Protein AF-A0A2V9RG74-F1 (afdb_monomer)

Radius of gyration: 24.37 Å; Cα contacts (8 Å, |Δi|>4): 278; chains: 1; bounding box: 56×42×70 Å

Foldseek 3Di:
DDFDPVPDDAAWDADPNDIQGGDGVVSVVVNVLCVLLDLVNLLVVLLQVCCQQFAVDGDPVLSVQLSVQCNVVVNPVVSSVVSNCPDVSNVDPCRVLRFFDQLVRLLVLLLVLLVKQAQDCVLVQVLNVQQVHHDVPDPDPPHDDRHCVSRDDPSNLVSQLVCLLCLLVVNRPRIGGDQDQFDPDLVRLLVVSCVSSVLPDDDPVLVVVLVVVLVVVVVPDPDDSSVNSSSSRSSVSSDSSVRTD

Solvent-accessible surface area (backbone atoms only — not comparable to full-atom values): 13828 Å² total; per-residue (Å²): 138,82,82,53,81,90,78,52,83,78,62,68,44,78,56,99,87,41,79,44,63,68,56,69,64,56,40,56,54,52,51,49,52,50,52,63,66,29,69,68,44,26,39,52,53,27,41,53,50,37,26,65,74,32,22,72,77,54,58,67,69,58,31,47,57,22,17,53,41,18,59,77,52,77,56,41,61,69,59,25,50,49,52,45,72,74,31,70,68,53,73,30,76,78,25,58,56,49,31,49,49,49,54,64,54,46,56,52,48,49,39,62,42,62,64,40,48,75,82,38,62,65,59,57,48,51,48,22,37,76,57,73,50,39,81,93,58,63,84,60,97,78,60,79,76,67,42,40,78,83,59,62,47,73,67,42,52,50,51,46,36,55,46,25,43,36,47,46,65,55,67,42,68,45,44,46,60,78,83,59,83,42,55,90,48,70,66,57,33,49,53,51,51,35,58,59,54,66,53,71,84,72,55,70,67,61,53,53,52,52,53,54,52,49,58,57,52,55,74,76,44,88,82,50,52,53,60,52,46,27,51,51,48,8,50,49,55,45,28,74,72,56,43,28,72

Sequence (245 aa):
FTFDARMHERGDKKVLGHRIKENGEKEGLEILHILARHPSTAKFISTKLAVRFVSDDPPAALVQRMSETFLKKNGDIREVLKTMLASPEFWSSESYRAKVKTPLEFVVSSVRGCGAEVTDAAPLARQLQNLGMPLYGMQPPTGYSSKADAWVNSAALLGRMNFALAFSAGKVKGIQIEAENGPADSQDALAMLQNKLSLGNISQQTHDTILTQLQNVNRQKASDNGHEAQVIEGLLLGSPEFQRR

Secondary structure (DSSP, 8-state):
----TTTPPPS-EEETTEEEPS-THHHHHHHHHHHHHSHHHHHHHHHHHHHHHT-SS--HHHHHHHHHHHHHTTT-HHHHHHHHHTSTTTTSTTTTT-SBPPHHHHHHHHHHHTT-EES--HHHHHHHHHTT--TT---STT-S--SGGGT-SHHHHHHHHHHHHHHHTT-STTEE-------SSHHHHHHHHHHHTT--SPPHHHHHHHHHHHHHHHTTS---HHHHHHHHHHHHHHSHHHHB-

Mean predicted aligned error: 5.78 Å

pLDDT: mean 91.22, std 8.84, range [47.44, 98.81]

Structure (mmCIF, N/CA/C/O backbone):
data_AF-A0A2V9RG74-F1
#
_entry.id   AF-A0A2V9RG74-F1
#
loop_
_atom_site.group_PDB
_atom_site.id
_atom_site.type_symbol
_atom_site.label_atom_id
_atom_site.label_alt_id
_atom_site.label_comp_id
_atom_site.label_asym_id
_atom_site.label_entity_id
_atom_site.label_seq_id
_atom_site.pdbx_PDB_ins_code
_atom_site.Cartn_x
_atom_site.Cartn_y
_atom_site.Cartn_z
_atom_site.occupancy
_atom_site.B_iso_or_equiv
_atom_site.auth_seq_id
_atom_site.auth_comp_id
_atom_site.auth_asym_id
_atom_site.auth_atom_id
_atom_site.pdbx_PDB_model_num
ATOM 1 N N . PHE A 1 1 ? -16.945 -13.732 16.227 1.00 86.44 1 PHE A N 1
ATOM 2 C CA . PHE A 1 1 ? -16.482 -14.395 17.463 1.00 86.44 1 PHE A CA 1
ATOM 3 C C . PHE A 1 1 ? -17.466 -15.511 17.775 1.00 86.44 1 PHE A C 1
ATOM 5 O O . PHE A 1 1 ? -18.549 -15.490 17.203 1.00 86.44 1 PHE A O 1
ATOM 12 N N . THR A 1 2 ? -17.099 -16.464 18.628 1.00 92.12 2 THR A N 1
ATOM 13 C CA . THR A 1 2 ? -18.003 -17.542 19.054 1.00 92.12 2 THR A CA 1
ATOM 14 C C . THR A 1 2 ? -18.243 -17.404 20.547 1.00 92.12 2 THR A C 1
ATOM 16 O O . THR A 1 2 ? -17.284 -17.257 21.304 1.00 92.12 2 THR A O 1
ATOM 19 N N . PHE A 1 3 ? -19.505 -17.412 20.964 1.00 94.75 3 PHE A N 1
ATOM 20 C CA . PHE A 1 3 ? -19.886 -17.368 22.371 1.00 94.75 3 PHE A CA 1
ATOM 21 C C . PHE A 1 3 ? -19.950 -18.788 22.955 1.00 94.75 3 PHE A C 1
ATOM 23 O O . PHE A 1 3 ? -20.626 -19.648 22.394 1.00 94.75 3 PHE A O 1
ATOM 30 N N . ASP A 1 4 ? -19.277 -19.031 24.085 1.00 95.25 4 ASP A N 1
ATOM 31 C CA . ASP A 1 4 ? -19.433 -20.258 24.882 1.00 95.25 4 ASP A CA 1
ATOM 32 C C . ASP A 1 4 ? -19.971 -19.893 26.270 1.00 95.25 4 ASP A C 1
ATOM 34 O O . ASP A 1 4 ? -19.276 -19.297 27.094 1.00 95.25 4 ASP A O 1
ATOM 38 N N . ALA A 1 5 ? -21.218 -20.285 26.537 1.00 94.38 5 ALA A N 1
ATOM 39 C CA . ALA A 1 5 ? -21.911 -19.990 27.787 1.00 94.38 5 ALA A CA 1
ATOM 40 C C . ALA A 1 5 ? -21.222 -20.575 29.034 1.00 94.38 5 ALA A C 1
ATOM 42 O O . ALA A 1 5 ? -21.443 -20.077 30.137 1.00 94.38 5 ALA A O 1
ATOM 43 N N . ARG A 1 6 ? -20.410 -21.630 28.883 1.00 95.56 6 ARG A N 1
ATOM 44 C CA . ARG A 1 6 ? -19.690 -22.279 29.994 1.00 95.56 6 ARG A CA 1
ATOM 45 C C . ARG A 1 6 ? -18.412 -21.537 30.369 1.00 95.56 6 ARG A C 1
ATOM 47 O O . ARG A 1 6 ? -17.935 -21.695 31.485 1.00 95.56 6 ARG A O 1
ATOM 54 N N . MET A 1 7 ? -17.866 -20.758 29.438 1.00 94.44 7 MET A N 1
ATOM 55 C CA . MET A 1 7 ? -16.685 -19.918 29.647 1.00 94.44 7 MET A CA 1
ATOM 56 C C . MET A 1 7 ? -17.042 -18.449 29.908 1.00 94.44 7 MET A C 1
ATOM 58 O O . MET A 1 7 ? -16.148 -17.638 30.142 1.00 94.44 7 MET A O 1
ATOM 62 N N . HIS A 1 8 ? -18.326 -18.088 29.827 1.00 93.44 8 HIS A N 1
ATOM 63 C CA . HIS A 1 8 ? -18.785 -16.717 30.020 1.00 93.44 8 HIS A CA 1
ATOM 64 C C . HIS A 1 8 ? -18.777 -16.330 31.496 1.00 93.44 8 HIS A C 1
ATOM 66 O O . HIS A 1 8 ? -19.420 -16.979 32.322 1.00 93.44 8 HIS A O 1
ATOM 72 N N . GLU A 1 9 ? -18.107 -15.224 31.805 1.00 91.56 9 GLU A N 1
ATOM 73 C CA . GLU A 1 9 ? -18.216 -14.579 33.110 1.00 91.56 9 GLU A CA 1
ATOM 74 C C . GLU A 1 9 ? -19.627 -13.997 33.258 1.00 91.56 9 GLU A C 1
ATOM 76 O O . GLU A 1 9 ? -20.061 -13.215 32.412 1.00 91.56 9 GLU A O 1
ATOM 81 N N . ARG A 1 10 ? -20.363 -14.362 34.309 1.00 92.00 10 ARG A N 1
ATOM 82 C CA . ARG A 1 10 ? -21.752 -13.908 34.522 1.00 92.00 10 ARG A CA 1
ATOM 83 C C . ARG A 1 10 ? -21.819 -12.561 35.245 1.00 92.00 10 ARG A C 1
ATOM 85 O O . ARG A 1 10 ? -20.804 -12.016 35.665 1.00 92.00 10 ARG A O 1
ATOM 92 N N . GLY A 1 11 ? -23.024 -12.013 35.370 1.00 94.12 11 GLY A N 1
ATOM 93 C CA . GLY A 1 11 ? -23.280 -10.749 36.049 1.00 94.12 11 GLY A CA 1
ATOM 94 C C . GLY A 1 11 ? -22.959 -9.503 35.225 1.00 94.12 11 GLY A C 1
ATOM 95 O O . GLY A 1 11 ? -22.338 -9.552 34.160 1.00 94.12 11 GLY A O 1
ATOM 96 N N . ASP A 1 12 ? -23.405 -8.360 35.742 1.00 95.44 12 ASP A N 1
ATOM 97 C CA . ASP A 1 12 ? -23.157 -7.048 35.148 1.00 95.44 12 ASP A CA 1
ATOM 98 C C . ASP A 1 12 ? -21.662 -6.699 35.154 1.00 95.44 12 ASP A C 1
ATOM 100 O O . ASP A 1 12 ? -20.953 -6.917 36.137 1.00 95.44 12 ASP A O 1
ATOM 104 N N . LYS A 1 13 ? -21.191 -6.072 34.075 1.00 94.12 13 LYS A N 1
ATOM 105 C CA . LYS A 1 13 ? -19.779 -5.712 33.881 1.00 94.12 13 LYS A CA 1
ATOM 106 C C . LYS A 1 13 ? -19.625 -4.214 33.684 1.00 94.12 13 LYS A C 1
ATOM 108 O O . LYS A 1 13 ? -20.531 -3.539 33.198 1.00 94.12 13 LYS A O 1
ATOM 113 N N . LYS A 1 14 ? -18.448 -3.683 34.021 1.00 95.38 14 LYS A N 1
ATOM 114 C CA . LYS A 1 14 ? -18.073 -2.301 33.703 1.00 95.38 14 LYS A CA 1
ATOM 115 C C . LYS A 1 14 ? -16.903 -2.296 32.725 1.00 95.38 14 LYS A C 1
ATOM 117 O O . LYS A 1 14 ? -15.806 -2.711 33.081 1.00 95.38 14 LYS A O 1
ATOM 122 N N . VAL A 1 15 ? -17.129 -1.808 31.509 1.00 93.25 15 VAL A N 1
ATOM 123 C CA . VAL A 1 15 ? -16.132 -1.784 30.428 1.00 93.25 15 VAL A CA 1
ATOM 124 C C . VAL A 1 15 ? -16.020 -0.363 29.895 1.00 93.25 15 VAL A C 1
ATOM 126 O O . VAL A 1 15 ? -17.013 0.215 29.469 1.00 93.25 15 VAL A O 1
ATOM 129 N N . LEU A 1 16 ? -14.817 0.222 29.947 1.00 93.06 16 LEU A N 1
ATOM 130 C CA . LEU A 1 16 ? -14.546 1.595 29.484 1.00 93.06 16 LEU A CA 1
ATOM 131 C C . LEU A 1 16 ? -15.543 2.643 30.026 1.00 93.06 16 LEU A C 1
ATOM 133 O O . LEU A 1 16 ? -15.935 3.570 29.330 1.00 93.06 16 LEU A O 1
ATOM 137 N N . GLY A 1 17 ? -15.988 2.479 31.276 1.00 93.69 17 GLY A N 1
ATOM 138 C CA . GLY A 1 17 ? -16.966 3.371 31.910 1.00 93.69 17 GLY A CA 1
ATOM 139 C C . GLY A 1 17 ? -18.438 3.032 31.638 1.00 93.69 17 GLY A C 1
ATOM 140 O O . GLY A 1 17 ? -19.294 3.518 32.374 1.00 93.69 17 GLY A O 1
ATOM 141 N N . HIS A 1 18 ? -18.740 2.152 30.682 1.00 95.06 18 HIS A N 1
ATOM 142 C CA . HIS A 1 18 ? -20.091 1.662 30.402 1.00 95.06 18 HIS A CA 1
ATOM 143 C C . HIS A 1 18 ? -20.456 0.492 31.317 1.00 95.06 18 HIS A C 1
ATOM 145 O O . HIS A 1 18 ? -19.628 -0.385 31.565 1.00 95.06 18 HIS A O 1
ATOM 151 N N . ARG A 1 19 ? -21.701 0.458 31.804 1.00 96.62 19 ARG A N 1
ATOM 152 C CA . ARG A 1 19 ? -22.265 -0.706 32.498 1.00 96.62 19 ARG A CA 1
ATOM 153 C C . ARG A 1 19 ? -22.962 -1.600 31.475 1.00 96.62 19 ARG A C 1
ATOM 155 O O . ARG A 1 19 ? -23.950 -1.176 30.889 1.00 96.62 19 ARG A O 1
ATOM 162 N N . ILE A 1 20 ? -22.464 -2.818 31.314 1.00 96.50 20 ILE A N 1
ATOM 163 C CA . ILE A 1 20 ? -23.009 -3.854 30.436 1.00 96.50 20 ILE A CA 1
ATOM 164 C C . ILE A 1 20 ? -23.828 -4.802 31.306 1.00 96.50 20 ILE A C 1
ATOM 166 O O . ILE A 1 20 ? -23.295 -5.368 32.263 1.00 96.50 20 ILE A O 1
ATOM 170 N N . LYS A 1 21 ? -25.124 -4.929 31.020 1.00 96.19 21 LYS A N 1
ATOM 171 C CA . LYS A 1 21 ? -26.002 -5.841 31.764 1.00 96.19 21 LYS A CA 1
ATOM 172 C C . LYS A 1 21 ? -25.803 -7.272 31.296 1.00 96.19 21 LYS A C 1
ATOM 174 O O . LYS A 1 21 ? -25.595 -7.483 30.104 1.00 96.19 21 LYS A O 1
ATOM 179 N N . GLU A 1 22 ? -25.937 -8.232 32.206 1.00 94.94 22 GLU A N 1
ATOM 180 C CA . GLU A 1 22 ? -25.882 -9.650 31.835 1.00 94.94 22 GLU A CA 1
ATOM 181 C C . GLU A 1 22 ? -26.907 -9.977 30.735 1.00 94.94 22 GLU A C 1
ATOM 183 O O . GLU A 1 22 ? -28.105 -9.710 30.865 1.00 94.94 22 GLU A O 1
ATOM 188 N N . ASN A 1 23 ? -26.413 -10.513 29.619 1.00 95.12 23 ASN A N 1
ATOM 189 C CA . ASN A 1 23 ? -27.200 -10.816 28.423 1.00 95.12 23 ASN A CA 1
ATOM 190 C C . ASN A 1 23 ? -26.503 -11.821 27.478 1.00 95.12 23 ASN A C 1
ATOM 192 O O . ASN A 1 23 ? -26.783 -11.857 26.274 1.00 95.12 23 ASN A O 1
ATOM 196 N N . GLY A 1 24 ? -25.554 -12.608 27.995 1.00 93.88 24 GLY A N 1
ATOM 197 C CA . GLY A 1 24 ? -24.824 -13.620 27.232 1.00 93.88 24 GLY A CA 1
ATOM 198 C C . GLY A 1 24 ? -24.071 -13.020 26.043 1.00 93.88 24 GLY A C 1
ATOM 199 O O . GLY A 1 24 ? -23.348 -12.037 26.180 1.00 93.88 24 GLY A O 1
ATOM 200 N N . GLU A 1 25 ? -24.262 -13.582 24.847 1.00 95.38 25 GLU A N 1
ATOM 201 C CA . GLU A 1 25 ? -23.577 -13.144 23.619 1.00 95.38 25 GLU A CA 1
ATOM 202 C C . GLU A 1 25 ? -23.769 -11.651 23.301 1.00 95.38 25 GLU A C 1
ATOM 204 O O . GLU A 1 25 ? -22.855 -10.995 22.787 1.00 95.38 25 GLU A O 1
ATOM 209 N N . LYS A 1 26 ? -24.936 -11.086 23.638 1.00 95.81 26 LYS A N 1
ATOM 210 C CA . LYS A 1 26 ? -25.247 -9.675 23.365 1.00 95.81 26 LYS A CA 1
ATOM 211 C C . LYS A 1 26 ? -24.321 -8.719 24.114 1.00 95.81 26 LYS A C 1
ATOM 213 O O . LYS A 1 26 ? -24.065 -7.632 23.605 1.00 95.81 26 LYS A O 1
ATOM 218 N N . GLU A 1 27 ? -23.770 -9.137 25.254 1.00 94.94 27 GLU A N 1
ATOM 219 C CA . GLU A 1 27 ? -22.756 -8.368 25.983 1.00 94.94 27 GLU A CA 1
ATOM 220 C C . GLU A 1 27 ? -21.508 -8.153 25.120 1.00 94.94 27 GLU A C 1
ATOM 222 O O . GLU A 1 27 ? -20.992 -7.040 25.021 1.00 94.94 27 GLU A O 1
ATOM 227 N N . GLY A 1 28 ? -21.052 -9.210 24.439 1.00 93.88 28 GLY A N 1
ATOM 228 C CA . GLY A 1 28 ? -19.909 -9.152 23.532 1.00 93.88 28 GLY A CA 1
ATOM 229 C C . GLY A 1 28 ? -20.167 -8.227 22.345 1.00 93.88 28 GLY A C 1
ATOM 230 O O . GLY A 1 28 ? -19.313 -7.408 22.006 1.00 93.88 28 GLY A O 1
ATOM 231 N N . LEU A 1 29 ? -21.361 -8.296 21.748 1.00 95.75 29 LEU A N 1
ATOM 232 C CA . LEU A 1 29 ? -21.757 -7.392 20.661 1.00 95.75 29 LEU A CA 1
ATOM 233 C C . LEU A 1 29 ? -21.806 -5.928 21.115 1.00 95.75 29 LEU A C 1
ATOM 235 O O . LEU A 1 29 ? -21.322 -5.053 20.396 1.00 95.75 29 LEU A O 1
ATOM 239 N N . GLU A 1 30 ? -22.343 -5.651 22.305 1.00 96.00 30 GLU A N 1
ATOM 240 C CA . GLU A 1 30 ? -22.388 -4.299 22.870 1.00 96.00 30 GLU A CA 1
ATOM 241 C C . GLU A 1 30 ? -20.975 -3.739 23.088 1.00 96.00 30 GLU A C 1
ATOM 243 O O . GLU A 1 30 ? -20.670 -2.629 22.643 1.00 96.00 30 GLU A O 1
ATOM 248 N N . ILE A 1 31 ? -20.076 -4.537 23.671 1.00 95.25 31 ILE A N 1
ATOM 249 C CA . ILE A 1 31 ? -18.671 -4.158 23.867 1.00 95.25 31 ILE A CA 1
ATOM 250 C C . ILE A 1 31 ? -17.981 -3.902 22.522 1.00 95.25 31 ILE A C 1
ATOM 252 O O . ILE A 1 31 ? -17.307 -2.883 22.364 1.00 95.25 31 ILE A O 1
ATOM 256 N N . LEU A 1 32 ? -18.169 -4.774 21.527 1.00 95.38 32 LEU A N 1
ATOM 257 C CA . LEU A 1 32 ? -17.608 -4.578 20.187 1.00 95.38 32 LEU A CA 1
ATOM 258 C C . LEU A 1 32 ? -18.131 -3.293 19.534 1.00 95.38 32 LEU A C 1
ATOM 260 O O . LEU A 1 32 ? -17.363 -2.582 18.887 1.00 95.38 32 LEU A O 1
ATOM 264 N N . HIS A 1 33 ? -19.402 -2.946 19.740 1.00 95.00 33 HIS A N 1
ATOM 265 C CA . HIS A 1 33 ? -19.975 -1.692 19.255 1.00 95.00 33 HIS A CA 1
ATOM 266 C C . HIS A 1 33 ? -19.405 -0.454 19.954 1.00 95.00 33 HIS A C 1
ATOM 268 O O . HIS A 1 33 ? -19.185 0.560 19.284 1.00 95.00 33 HIS A O 1
ATOM 274 N N . ILE A 1 34 ? -19.153 -0.524 21.263 1.00 95.44 34 ILE A N 1
ATOM 275 C CA . ILE A 1 34 ? -18.473 0.537 22.019 1.00 95.44 34 ILE A CA 1
ATOM 276 C C . ILE A 1 34 ? -17.052 0.720 21.476 1.00 95.44 34 ILE A C 1
ATOM 278 O O . ILE A 1 34 ? -16.664 1.833 21.120 1.00 95.44 34 ILE A O 1
ATOM 282 N N . LEU A 1 35 ? -16.299 -0.374 21.331 1.00 96.00 35 LEU A N 1
ATOM 283 C CA . LEU A 1 35 ? -14.930 -0.351 20.814 1.00 96.00 35 LEU A CA 1
ATOM 284 C C . LEU A 1 35 ? -14.867 0.179 19.378 1.00 96.00 35 LEU A C 1
ATOM 286 O O . LEU A 1 35 ? -14.010 1.006 19.069 1.00 96.00 35 LEU A O 1
ATOM 290 N N . ALA A 1 36 ? -15.787 -0.238 18.508 1.00 96.12 36 ALA A N 1
ATOM 291 C CA . ALA A 1 36 ? -15.831 0.204 17.116 1.00 96.12 36 ALA A CA 1
ATOM 292 C C . ALA A 1 36 ? -16.078 1.716 16.978 1.00 96.12 36 ALA A C 1
ATOM 294 O O . ALA A 1 36 ? -15.562 2.334 16.050 1.00 96.12 36 ALA A O 1
ATOM 295 N N . ARG A 1 37 ? -16.833 2.319 17.906 1.00 94.94 37 ARG A N 1
ATOM 296 C CA . ARG A 1 37 ? -17.139 3.762 17.926 1.00 94.94 37 ARG A CA 1
ATOM 297 C C . ARG A 1 37 ? -16.187 4.582 18.798 1.00 94.94 37 ARG A C 1
ATOM 299 O O . ARG A 1 37 ? -16.334 5.798 18.882 1.00 94.94 37 ARG A O 1
ATOM 306 N N . HIS A 1 38 ? -15.221 3.943 19.451 1.00 97.50 38 HIS A N 1
ATOM 307 C CA . HIS A 1 38 ? -14.317 4.628 20.363 1.00 97.50 38 HIS A CA 1
ATOM 308 C C . HIS A 1 38 ? -13.392 5.606 19.605 1.00 97.50 38 HIS A C 1
ATOM 310 O O . HIS A 1 38 ? -12.863 5.244 18.547 1.00 97.50 38 HIS A O 1
ATOM 316 N N . PRO A 1 39 ? -13.100 6.809 20.143 1.00 97.75 39 PRO A N 1
ATOM 317 C CA . PRO A 1 39 ? -12.192 7.770 19.508 1.00 97.75 39 PRO A CA 1
ATOM 318 C C . PRO A 1 39 ? -10.808 7.197 19.174 1.00 97.75 39 PRO A C 1
ATOM 320 O O . PRO A 1 39 ? -10.246 7.503 18.124 1.00 97.75 39 PRO A O 1
ATOM 323 N N . SER A 1 40 ? -10.272 6.308 20.018 1.00 97.94 40 SER A N 1
ATOM 324 C CA . SER A 1 40 ? -9.006 5.613 19.729 1.00 97.94 40 SER A CA 1
ATOM 325 C C . SER A 1 40 ? -9.084 4.725 18.486 1.00 97.94 40 SER A C 1
ATOM 327 O O . SER A 1 40 ? -8.112 4.661 17.741 1.00 97.94 40 SER A O 1
ATOM 329 N N . THR A 1 41 ? -10.225 4.080 18.230 1.00 98.19 41 THR A N 1
ATOM 330 C CA . THR A 1 41 ? -10.441 3.265 17.024 1.00 98.19 41 THR A CA 1
ATOM 331 C C . THR A 1 41 ? -10.538 4.154 15.792 1.00 98.19 41 THR A C 1
ATOM 333 O O . THR A 1 41 ? -9.870 3.884 14.795 1.00 98.19 41 THR A O 1
ATOM 336 N N . ALA A 1 42 ? -11.280 5.263 15.883 1.00 98.56 42 ALA A N 1
ATOM 337 C CA . ALA A 1 42 ? -11.360 6.259 14.816 1.00 98.56 42 ALA A CA 1
ATOM 338 C C . ALA A 1 42 ? -9.970 6.794 14.435 1.00 98.56 42 ALA A C 1
ATOM 340 O O . ALA A 1 42 ? -9.614 6.802 13.254 1.00 98.56 42 ALA A O 1
ATOM 341 N N . LYS A 1 43 ? -9.160 7.158 15.440 1.00 98.69 43 LYS A N 1
ATOM 342 C CA . LYS A 1 43 ? -7.775 7.608 15.254 1.00 98.69 43 LYS A CA 1
ATOM 343 C C . LYS A 1 43 ? -6.906 6.521 14.641 1.00 98.69 43 LYS A C 1
ATOM 345 O O . LYS A 1 43 ? -6.230 6.777 13.652 1.00 98.69 43 LYS A O 1
ATOM 350 N N . PHE A 1 44 ? -6.955 5.306 15.179 1.00 97.94 44 PHE A N 1
ATOM 351 C CA . PHE A 1 44 ? -6.149 4.187 14.699 1.00 97.94 44 PHE A CA 1
ATOM 352 C C . PHE A 1 44 ? -6.424 3.849 13.227 1.00 97.94 44 PHE A C 1
ATOM 354 O O . PHE A 1 44 ? -5.487 3.751 12.431 1.00 97.94 44 PHE A O 1
ATOM 361 N N . ILE A 1 45 ? -7.698 3.715 12.844 1.00 97.94 45 ILE A N 1
ATOM 362 C CA . ILE A 1 45 ? -8.085 3.407 11.461 1.00 97.94 45 ILE A CA 1
ATOM 363 C C . ILE A 1 45 ? -7.727 4.565 10.528 1.00 97.94 45 ILE A C 1
ATOM 365 O O . ILE A 1 45 ? -7.137 4.333 9.473 1.00 97.94 45 ILE A O 1
ATOM 369 N N . SER A 1 46 ? -7.999 5.808 10.933 1.00 98.62 46 SER A N 1
ATOM 370 C CA . SER A 1 46 ? -7.643 6.996 10.148 1.00 98.62 46 SER A CA 1
ATOM 371 C C . SER A 1 46 ? -6.136 7.113 9.933 1.00 98.62 46 SER A C 1
ATOM 373 O O . SER A 1 46 ? -5.703 7.360 8.811 1.00 98.62 46 SER A O 1
ATOM 375 N N . THR A 1 47 ? -5.324 6.853 10.964 1.00 98.38 47 THR A N 1
ATOM 376 C CA . THR A 1 47 ? -3.864 6.787 10.833 1.00 98.38 47 THR A CA 1
ATOM 377 C C . THR A 1 47 ? -3.449 5.688 9.864 1.00 98.38 47 THR A C 1
ATOM 379 O O . THR A 1 47 ? -2.648 5.960 8.978 1.00 98.38 47 THR A O 1
ATOM 382 N N . LYS A 1 48 ? -3.994 4.468 9.963 1.00 97.25 48 LYS A N 1
ATOM 383 C CA . LYS A 1 48 ? -3.640 3.390 9.023 1.00 97.25 48 LYS A CA 1
ATOM 384 C C . LYS A 1 48 ? -3.989 3.733 7.574 1.00 97.25 48 LYS A C 1
ATOM 386 O O . LYS A 1 48 ? -3.193 3.442 6.685 1.00 97.25 48 LYS A O 1
ATOM 391 N N . LEU A 1 49 ? -5.139 4.360 7.335 1.00 97.75 49 LEU A N 1
ATOM 392 C CA . LEU A 1 49 ? -5.543 4.801 5.998 1.00 97.75 49 LEU A CA 1
ATOM 393 C C . LEU A 1 49 ? -4.639 5.924 5.478 1.00 97.75 49 LEU A C 1
ATOM 395 O O . LEU A 1 49 ? -4.131 5.821 4.364 1.00 97.75 49 LEU A O 1
ATOM 399 N N . ALA A 1 50 ? -4.361 6.941 6.293 1.00 97.75 50 ALA A N 1
ATOM 400 C CA . ALA A 1 50 ? -3.453 8.019 5.915 1.00 97.75 50 ALA A CA 1
ATOM 401 C C . ALA A 1 50 ? -2.030 7.491 5.647 1.00 97.75 50 ALA A C 1
ATOM 403 O O . ALA A 1 50 ? -1.427 7.848 4.639 1.00 97.75 50 ALA A O 1
ATOM 404 N N . VAL A 1 51 ? -1.538 6.548 6.463 1.00 96.88 51 VAL A N 1
ATOM 405 C CA . VAL A 1 51 ? -0.254 5.869 6.223 1.00 96.88 51 VAL A CA 1
ATOM 406 C C . VAL A 1 51 ? -0.274 5.093 4.906 1.00 96.88 51 VAL A C 1
ATOM 408 O O . VAL A 1 51 ? 0.713 5.041 4.171 1.00 96.88 51 VAL A O 1
ATOM 411 N N . ARG A 1 52 ? -1.396 4.443 4.586 1.00 95.38 52 ARG A N 1
ATOM 412 C CA . ARG A 1 52 ? -1.539 3.646 3.366 1.00 95.38 52 ARG A CA 1
ATOM 413 C C . ARG A 1 52 ? -1.523 4.515 2.109 1.00 95.38 52 ARG A C 1
ATOM 415 O O . ARG A 1 52 ? -0.919 4.094 1.121 1.00 95.38 52 ARG A O 1
ATOM 422 N N . PHE A 1 53 ? -2.178 5.669 2.124 1.00 95.25 53 PHE A N 1
ATOM 423 C CA . PHE A 1 53 ? -2.482 6.420 0.902 1.00 95.25 53 PHE A CA 1
ATOM 424 C C . PHE A 1 53 ? -1.745 7.750 0.747 1.00 95.25 53 PHE A C 1
ATOM 426 O O . PHE A 1 53 ? -1.695 8.230 -0.376 1.00 95.25 53 PHE A O 1
ATOM 433 N N . VAL A 1 54 ? -1.178 8.318 1.816 1.00 95.94 54 VAL A N 1
ATOM 434 C CA . VAL A 1 54 ? -0.564 9.658 1.784 1.00 95.94 54 VAL A CA 1
ATOM 435 C C . VAL A 1 54 ? 0.948 9.575 1.971 1.00 95.94 54 VAL A C 1
ATOM 437 O O . VAL A 1 54 ? 1.700 9.755 1.023 1.00 95.94 54 VAL A O 1
ATOM 440 N N . SER A 1 55 ? 1.419 9.233 3.170 1.00 95.69 55 SER A N 1
ATOM 441 C CA . SER A 1 55 ? 2.854 9.172 3.486 1.00 95.69 55 SER A CA 1
ATOM 442 C C . SER A 1 55 ? 3.128 8.169 4.608 1.00 95.69 55 SER A C 1
ATOM 444 O O . SER A 1 55 ? 2.199 7.675 5.234 1.00 95.69 55 SER A O 1
ATOM 446 N N . ASP A 1 56 ? 4.386 7.810 4.871 1.00 95.56 56 ASP A N 1
ATOM 447 C CA . ASP A 1 56 ? 4.724 6.948 6.023 1.00 95.56 56 ASP A CA 1
ATOM 448 C C . ASP A 1 56 ? 4.393 7.604 7.370 1.00 95.56 56 ASP A C 1
ATOM 450 O O . ASP A 1 56 ? 4.038 6.904 8.324 1.00 95.56 56 ASP A O 1
ATOM 454 N N . ASP A 1 57 ? 4.454 8.936 7.411 1.00 95.25 57 ASP A N 1
ATOM 455 C CA . ASP A 1 57 ? 4.236 9.771 8.588 1.00 95.25 57 ASP A CA 1
ATOM 456 C C . ASP A 1 57 ? 3.242 10.897 8.241 1.00 95.25 57 ASP A C 1
ATOM 458 O O . ASP A 1 57 ? 3.634 12.036 7.975 1.00 95.25 57 ASP A O 1
ATOM 462 N N . PRO A 1 58 ? 1.934 10.583 8.160 1.00 96.19 58 PRO A N 1
ATOM 463 C CA . PRO A 1 58 ? 0.926 11.544 7.734 1.00 96.19 58 PRO A CA 1
ATOM 464 C C . PRO A 1 58 ? 0.746 12.669 8.766 1.00 96.19 58 PRO A C 1
ATOM 466 O O . PRO A 1 58 ? 0.772 12.400 9.974 1.00 96.19 58 PRO A O 1
ATOM 469 N N . PRO A 1 59 ? 0.476 13.915 8.329 1.00 96.81 59 PRO A N 1
ATOM 470 C CA . PRO A 1 59 ? 0.251 15.031 9.240 1.00 96.81 59 PRO A CA 1
ATOM 471 C C . PRO A 1 59 ? -0.884 14.766 10.236 1.00 96.81 59 PRO A C 1
ATOM 473 O O . PRO A 1 59 ? -1.959 14.276 9.877 1.00 96.81 59 PRO A O 1
ATOM 476 N N . ALA A 1 60 ? -0.679 15.160 11.497 1.00 97.81 60 ALA A N 1
ATOM 477 C CA . ALA A 1 60 ? -1.661 14.954 12.564 1.00 97.81 60 ALA A CA 1
ATOM 478 C C . ALA A 1 60 ? -3.020 15.614 12.259 1.00 97.81 60 ALA A C 1
ATOM 480 O O . ALA A 1 60 ? -4.063 15.047 12.585 1.00 97.81 60 ALA A O 1
ATOM 481 N N . ALA A 1 61 ? -3.012 16.765 11.577 1.00 97.94 61 ALA A N 1
ATOM 482 C CA . ALA A 1 61 ? -4.221 17.480 11.173 1.00 97.94 61 ALA A CA 1
ATOM 483 C C . ALA A 1 61 ? -5.099 16.662 10.207 1.00 97.94 61 ALA A C 1
ATOM 485 O O . ALA A 1 61 ? -6.319 16.620 10.367 1.00 97.94 61 ALA A O 1
ATOM 486 N N . LEU A 1 62 ? -4.494 15.956 9.245 1.00 98.44 62 LEU A N 1
ATOM 487 C CA . LEU A 1 62 ? -5.222 15.070 8.335 1.00 98.44 62 LEU A CA 1
ATOM 488 C C . LEU A 1 62 ? -5.879 13.917 9.100 1.00 98.44 62 LEU A C 1
ATOM 490 O O . LEU A 1 62 ? -7.080 13.673 8.960 1.00 98.44 62 LEU A O 1
ATOM 494 N N . VAL A 1 63 ? -5.099 13.240 9.947 1.00 98.69 63 VAL A N 1
ATOM 495 C CA . VAL A 1 63 ? -5.576 12.121 10.774 1.00 98.69 63 VAL A CA 1
ATOM 496 C C . VAL A 1 63 ? -6.740 12.568 11.658 1.00 98.69 63 VAL A C 1
ATOM 498 O O . VAL A 1 63 ? -7.726 11.838 11.784 1.00 98.69 63 VAL A O 1
ATOM 501 N N . GLN A 1 64 ? -6.656 13.765 12.241 1.00 98.62 64 GLN A N 1
ATOM 502 C CA . GLN A 1 64 ? -7.724 14.334 13.054 1.00 98.62 64 GLN A CA 1
ATOM 503 C C . GLN A 1 64 ? -9.016 14.521 12.244 1.00 98.62 64 GLN A C 1
ATOM 505 O O . GLN A 1 64 ? -10.045 13.975 12.640 1.00 98.62 64 GLN A O 1
ATOM 510 N N . ARG A 1 65 ? -8.968 15.187 11.080 1.00 98.69 65 ARG A N 1
ATOM 511 C CA . ARG A 1 65 ? -10.163 15.400 10.232 1.00 98.69 65 ARG A CA 1
ATOM 512 C C . ARG A 1 65 ? -10.803 14.087 9.770 1.00 98.69 65 ARG A C 1
ATOM 514 O O . ARG A 1 65 ? -12.029 13.947 9.744 1.00 98.69 65 ARG A O 1
ATOM 521 N N . MET A 1 66 ? -9.980 13.095 9.430 1.00 98.75 66 MET A N 1
ATOM 522 C CA . MET A 1 66 ? -10.447 11.748 9.085 1.00 98.75 66 MET A CA 1
ATOM 523 C C . MET A 1 66 ? -11.118 11.055 10.281 1.00 98.75 66 MET A C 1
ATOM 525 O O . MET A 1 66 ? -12.185 10.462 10.124 1.00 98.75 66 MET A O 1
ATOM 529 N N . SER A 1 67 ? -10.553 11.192 11.483 1.00 98.81 67 SER A N 1
ATOM 530 C CA . SER A 1 67 ? -11.099 10.602 12.715 1.00 98.81 67 SER A CA 1
ATOM 531 C C . SER A 1 67 ? -12.434 11.233 13.112 1.00 98.81 67 SER A C 1
ATOM 533 O O . SER A 1 67 ? -13.367 10.527 13.491 1.00 98.81 67 SER A O 1
ATOM 535 N N . GLU A 1 68 ? -12.557 12.554 12.977 1.00 98.69 68 GLU A N 1
ATOM 536 C CA . GLU A 1 68 ? -13.812 13.282 13.187 1.00 98.69 68 GLU A CA 1
ATOM 537 C C . GLU A 1 68 ? -14.891 12.815 12.200 1.00 98.69 68 GLU A C 1
ATOM 539 O O . GLU A 1 68 ? -16.034 12.571 12.595 1.00 98.69 68 GLU A O 1
ATOM 544 N N . THR A 1 69 ? -14.518 12.603 10.931 1.00 98.75 69 THR A N 1
ATOM 545 C CA . THR A 1 69 ? -15.419 12.030 9.918 1.00 98.75 69 THR A CA 1
ATOM 546 C C . THR A 1 69 ? -15.853 10.618 10.302 1.00 98.75 69 THR A C 1
ATOM 548 O O . THR A 1 69 ? -17.046 10.323 10.262 1.00 98.75 69 THR A O 1
ATOM 551 N N . PHE A 1 70 ? -14.913 9.764 10.720 1.00 98.75 70 PHE A N 1
ATOM 552 C CA . PHE A 1 70 ? -15.197 8.397 11.156 1.00 98.75 70 PHE A CA 1
ATOM 553 C C . PHE A 1 70 ? -16.243 8.389 12.277 1.00 98.75 70 PHE A C 1
ATOM 555 O O . PHE A 1 70 ? -17.243 7.680 12.179 1.00 98.75 70 PHE A O 1
ATOM 562 N N . LEU A 1 71 ? -16.064 9.216 13.311 1.00 98.44 71 LEU A N 1
ATOM 563 C CA . LEU A 1 71 ? -17.008 9.307 14.429 1.00 98.44 71 LEU A CA 1
ATOM 564 C C . LEU A 1 71 ? -18.372 9.846 13.979 1.00 98.44 71 LEU A C 1
ATOM 566 O O . LEU A 1 71 ? -19.403 9.242 14.275 1.00 98.44 71 LEU A O 1
ATOM 570 N N . LYS A 1 72 ? -18.390 10.934 13.198 1.00 98.44 72 LYS A N 1
ATOM 571 C CA . LYS A 1 72 ? -19.624 11.564 12.698 1.00 98.44 72 LYS A CA 1
ATOM 572 C C . LYS A 1 72 ? -20.435 10.642 11.784 1.00 98.44 72 LYS A C 1
ATOM 574 O O . LYS A 1 72 ? -21.658 10.750 11.726 1.00 98.44 72 LYS A O 1
ATOM 579 N N . LYS A 1 73 ? -19.761 9.761 11.045 1.00 98.19 73 LYS A N 1
ATOM 580 C CA . LYS A 1 73 ? -20.362 8.864 10.048 1.00 98.19 73 LYS A CA 1
ATOM 581 C C . LYS A 1 73 ? -20.471 7.418 10.532 1.00 98.19 73 LYS A C 1
ATOM 583 O O . LYS A 1 73 ? -20.667 6.528 9.715 1.00 98.19 73 LYS A O 1
ATOM 588 N N . ASN A 1 74 ? -20.371 7.174 11.842 1.00 96.19 74 ASN A N 1
ATOM 589 C CA . ASN A 1 74 ? -20.492 5.837 12.438 1.00 96.19 74 ASN A CA 1
ATOM 590 C C . ASN A 1 74 ? -19.542 4.789 11.820 1.00 96.19 74 ASN A C 1
ATOM 592 O O . ASN A 1 74 ? -19.913 3.629 11.655 1.00 96.19 74 ASN A O 1
ATOM 596 N N . GLY A 1 75 ? -18.318 5.196 11.485 1.00 96.75 75 GLY A N 1
ATOM 597 C CA . GLY A 1 75 ? -17.285 4.320 10.939 1.00 96.75 75 GLY A CA 1
ATOM 598 C C . GLY A 1 75 ? -17.373 4.060 9.435 1.00 96.75 75 GLY A C 1
ATOM 599 O O . GLY A 1 75 ? -16.702 3.149 8.954 1.00 96.75 75 GLY A O 1
ATOM 600 N N . ASP A 1 76 ? -18.161 4.833 8.676 1.00 98.00 76 ASP A N 1
ATOM 601 C CA . ASP A 1 76 ? -18.211 4.702 7.215 1.00 98.00 76 ASP A CA 1
ATOM 602 C C . ASP A 1 76 ? -16.856 5.051 6.568 1.00 98.00 76 ASP A C 1
ATOM 604 O O . ASP A 1 76 ? -16.480 6.217 6.407 1.00 98.00 76 ASP A O 1
ATOM 608 N N . ILE A 1 77 ? -16.129 4.009 6.158 1.00 98.19 77 ILE A N 1
ATOM 609 C CA . ILE A 1 77 ? -14.807 4.121 5.534 1.00 98.19 77 ILE A CA 1
ATOM 610 C C . ILE A 1 77 ? -14.862 4.877 4.202 1.00 98.19 77 ILE A C 1
ATOM 612 O O . ILE A 1 77 ? -13.898 5.563 3.862 1.00 98.19 77 ILE A O 1
ATOM 616 N N . ARG A 1 78 ? -15.976 4.820 3.460 1.00 98.44 78 ARG A N 1
ATOM 617 C CA . ARG A 1 78 ? -16.125 5.573 2.207 1.00 98.44 78 ARG A CA 1
ATOM 618 C C . ARG A 1 78 ? -16.031 7.070 2.472 1.00 98.44 78 ARG A C 1
ATOM 620 O O . ARG A 1 78 ? -15.336 7.778 1.749 1.00 98.44 78 ARG A O 1
ATOM 627 N N . GLU A 1 79 ? -16.716 7.548 3.504 1.00 98.75 79 GLU A N 1
ATOM 628 C CA . GLU A 1 79 ? -16.712 8.967 3.864 1.00 98.75 79 GLU A CA 1
ATOM 629 C C . GLU A 1 79 ? -15.341 9.398 4.399 1.00 98.75 79 GLU A C 1
ATOM 631 O O . GLU A 1 79 ? -14.846 10.459 4.030 1.00 98.75 79 GLU A O 1
ATOM 636 N N . VAL A 1 80 ? -14.675 8.548 5.185 1.00 98.69 80 VAL A N 1
ATOM 637 C CA . VAL A 1 80 ? -13.303 8.803 5.660 1.00 98.69 80 VAL A CA 1
ATOM 638 C C . VAL A 1 80 ? -12.315 8.926 4.496 1.00 98.69 80 VAL A C 1
ATOM 640 O O . VAL A 1 80 ? -11.487 9.839 4.484 1.00 98.69 80 VAL A O 1
ATOM 643 N N . LEU A 1 81 ? -12.422 8.051 3.491 1.00 98.62 81 LEU A N 1
ATOM 644 C CA . LEU A 1 81 ? -11.604 8.128 2.280 1.00 98.62 81 LEU A CA 1
ATOM 645 C C . LEU A 1 81 ? -11.902 9.393 1.470 1.00 98.62 81 LEU A C 1
ATOM 647 O O . LEU A 1 81 ? -10.964 10.024 0.999 1.00 98.62 81 LEU A O 1
ATOM 651 N N . LYS A 1 82 ? -13.167 9.817 1.348 1.00 98.62 82 LYS A N 1
ATOM 652 C CA . LYS A 1 82 ? -13.506 11.097 0.699 1.00 98.62 82 LYS A CA 1
ATOM 653 C C . LYS A 1 82 ? -12.863 12.286 1.411 1.00 98.62 82 LYS A C 1
ATOM 655 O O . LYS A 1 82 ? -12.304 13.145 0.738 1.00 98.62 82 LYS A O 1
ATOM 660 N N . THR A 1 83 ? -12.893 12.319 2.745 1.00 98.69 83 THR A N 1
ATOM 661 C CA . THR A 1 83 ? -12.229 13.375 3.529 1.00 98.69 83 THR A CA 1
ATOM 662 C C . THR A 1 83 ? -10.726 13.422 3.256 1.00 98.69 83 THR A C 1
ATOM 664 O O . THR A 1 83 ? -10.161 14.506 3.148 1.00 98.69 83 THR A O 1
ATOM 667 N N . MET A 1 84 ? -10.079 12.262 3.120 1.00 98.50 84 MET A N 1
ATOM 668 C CA . MET A 1 84 ? -8.660 12.175 2.768 1.00 98.50 84 MET A CA 1
ATOM 669 C C . MET A 1 84 ? -8.394 12.648 1.335 1.00 98.50 84 MET A C 1
ATOM 671 O O . MET A 1 84 ? -7.534 13.490 1.127 1.00 98.50 84 MET A O 1
ATOM 675 N N . LEU A 1 85 ? -9.151 12.149 0.356 1.00 97.88 85 LEU A N 1
ATOM 676 C CA . LEU A 1 85 ? -8.976 12.497 -1.059 1.00 97.88 85 LEU A CA 1
ATOM 677 C C . LEU A 1 85 ? -9.270 13.975 -1.354 1.00 97.88 85 LEU A C 1
ATOM 679 O O . LEU A 1 85 ? -8.727 14.526 -2.303 1.00 97.88 85 LEU A O 1
ATOM 683 N N . ALA A 1 86 ? -10.123 14.622 -0.561 1.00 98.06 86 ALA A N 1
ATOM 684 C CA . ALA A 1 86 ? -10.404 16.052 -0.672 1.00 98.06 86 ALA A CA 1
ATOM 685 C C . ALA A 1 86 ? -9.401 16.934 0.099 1.00 98.06 86 ALA A C 1
ATOM 687 O O . ALA A 1 86 ? -9.549 18.155 0.112 1.00 98.06 86 ALA A O 1
ATOM 688 N N . SER A 1 87 ? -8.418 16.344 0.787 1.00 97.69 87 SER A N 1
ATOM 689 C CA . SER A 1 87 ? -7.491 17.085 1.637 1.00 97.69 87 SER A CA 1
ATOM 690 C C . SER A 1 87 ? -6.321 17.673 0.835 1.00 97.69 87 SER A C 1
ATOM 692 O O . SER A 1 87 ? -5.852 17.044 -0.116 1.00 97.69 87 SER A O 1
ATOM 694 N N . PRO A 1 88 ? -5.796 18.851 1.220 1.00 96.25 88 PRO A N 1
ATOM 695 C CA . PRO A 1 88 ? -4.628 19.431 0.556 1.00 96.25 88 PRO A CA 1
ATOM 696 C C . PRO A 1 88 ? -3.376 18.557 0.710 1.00 96.25 88 PRO A C 1
ATOM 698 O O . PRO A 1 88 ? -2.563 18.494 -0.203 1.00 96.25 88 PRO A O 1
ATOM 701 N N . GLU A 1 89 ? -3.237 17.837 1.828 1.00 95.75 89 GLU A N 1
ATOM 702 C CA . GLU A 1 89 ? -2.111 16.930 2.075 1.00 95.75 89 GLU A CA 1
ATOM 703 C C . GLU A 1 89 ? -2.080 15.757 1.090 1.00 95.75 89 GLU A C 1
ATOM 705 O O . GLU A 1 89 ? -0.999 15.283 0.763 1.00 95.75 89 GLU A O 1
ATOM 710 N N . PHE A 1 90 ? -3.232 15.287 0.596 1.00 95.75 90 PHE A N 1
ATOM 711 C CA . PHE A 1 90 ? -3.265 14.214 -0.402 1.00 95.75 90 PHE A CA 1
ATOM 712 C C . PHE A 1 90 ? -2.693 14.666 -1.755 1.00 95.75 90 PHE A C 1
ATOM 714 O O . PHE A 1 90 ? -2.031 13.889 -2.435 1.00 95.75 90 PHE A O 1
ATOM 721 N N . TRP A 1 91 ? -2.920 15.928 -2.123 1.00 94.19 91 TRP A N 1
ATOM 722 C CA . TRP A 1 91 ? -2.500 16.506 -3.405 1.00 94.19 91 TRP A CA 1
ATOM 723 C C . TRP A 1 91 ? -1.183 17.283 -3.331 1.00 94.19 91 TRP A C 1
ATOM 725 O O . TRP A 1 91 ? -0.795 17.923 -4.308 1.00 94.19 91 TRP A O 1
ATOM 735 N N . SER A 1 92 ? -0.508 17.267 -2.183 1.00 94.50 92 SER A N 1
ATOM 736 C CA . SER A 1 92 ? 0.723 18.027 -2.000 1.00 94.50 92 SER A CA 1
ATOM 737 C C . SER A 1 92 ? 1.896 17.377 -2.740 1.00 94.50 92 SER A C 1
ATOM 739 O O . SER A 1 92 ? 1.946 16.158 -2.935 1.00 94.50 92 SER A O 1
ATOM 741 N N . SER A 1 93 ? 2.873 18.194 -3.139 1.00 91.69 93 SER A N 1
ATOM 742 C CA . SER A 1 93 ? 4.111 17.722 -3.772 1.00 91.69 93 SER A CA 1
ATOM 743 C C . SER A 1 93 ? 4.872 16.726 -2.901 1.00 91.69 93 SER A C 1
ATOM 745 O O . SER A 1 93 ? 5.510 15.817 -3.422 1.00 91.69 93 SER A O 1
ATOM 747 N N . GLU A 1 94 ? 4.779 16.871 -1.581 1.00 90.88 94 GLU A N 1
ATOM 748 C CA . GLU A 1 94 ? 5.445 16.010 -0.602 1.00 90.88 94 GLU A CA 1
ATOM 749 C C . GLU A 1 94 ? 4.819 14.615 -0.538 1.00 90.88 94 GLU A C 1
ATOM 751 O O . GLU A 1 94 ? 5.509 13.671 -0.162 1.00 90.88 94 GLU A O 1
ATOM 756 N N . SER A 1 95 ? 3.538 14.480 -0.895 1.00 91.19 95 SER A N 1
ATOM 757 C CA . SER A 1 95 ? 2.822 13.198 -0.942 1.00 91.19 95 SER A CA 1
ATOM 758 C C . SER A 1 95 ? 2.982 12.485 -2.286 1.00 91.19 95 SER A C 1
ATOM 760 O O . SER A 1 95 ? 2.847 11.262 -2.359 1.00 91.19 95 SER A O 1
ATOM 762 N N . TYR A 1 96 ? 3.317 13.213 -3.354 1.00 89.94 96 TYR A N 1
ATOM 763 C CA . TYR A 1 96 ? 3.566 12.617 -4.663 1.00 89.94 96 TYR A CA 1
ATOM 764 C C . TYR A 1 96 ? 4.791 11.694 -4.618 1.00 89.94 96 TYR A C 1
ATOM 766 O O . TYR A 1 96 ? 5.907 12.134 -4.342 1.00 89.94 96 TYR A O 1
ATOM 774 N N . ARG A 1 97 ? 4.601 10.396 -4.902 1.00 89.31 97 ARG A N 1
ATOM 775 C CA . ARG A 1 97 ? 5.679 9.384 -4.864 1.00 89.31 97 ARG A CA 1
ATOM 776 C C . ARG A 1 97 ? 6.402 9.290 -3.514 1.00 89.31 97 ARG A C 1
ATOM 778 O O . ARG A 1 97 ? 7.557 8.848 -3.437 1.00 89.31 97 ARG A O 1
ATOM 785 N N . ALA A 1 98 ? 5.722 9.674 -2.436 1.00 91.38 98 ALA A N 1
ATOM 786 C CA . ALA A 1 98 ? 6.254 9.613 -1.080 1.00 91.38 98 ALA A CA 1
ATOM 787 C C . ALA A 1 98 ? 6.398 8.173 -0.574 1.00 91.38 98 ALA A C 1
ATOM 789 O O . ALA A 1 98 ? 7.176 7.898 0.341 1.00 91.38 98 ALA A O 1
ATOM 790 N N . LYS A 1 99 ? 5.639 7.239 -1.157 1.00 94.19 99 LYS A N 1
ATOM 791 C CA . LYS A 1 99 ? 5.545 5.857 -0.698 1.00 94.19 99 LYS A CA 1
ATOM 792 C C . LYS A 1 99 ? 6.402 4.951 -1.559 1.00 94.19 99 LYS A C 1
ATOM 794 O O . LYS A 1 99 ? 6.416 5.062 -2.779 1.00 94.19 99 LYS A O 1
ATOM 799 N N . VAL A 1 100 ? 7.031 3.962 -0.933 1.00 94.88 100 VAL A N 1
ATOM 800 C CA . VAL A 1 100 ? 7.620 2.829 -1.653 1.00 94.88 100 VAL A CA 1
ATOM 801 C C . VAL A 1 100 ? 6.566 1.738 -1.812 1.00 94.88 100 VAL A C 1
ATOM 803 O O . VAL A 1 100 ? 5.840 1.412 -0.869 1.00 94.88 100 VAL A O 1
ATOM 806 N N . LYS A 1 101 ? 6.468 1.170 -3.016 1.00 96.00 101 LYS A N 1
ATOM 807 C CA . LYS A 1 101 ? 5.607 0.020 -3.305 1.00 96.00 101 LYS A CA 1
ATOM 808 C C . LYS A 1 101 ? 6.024 -1.162 -2.438 1.00 96.00 101 LYS A C 1
ATOM 810 O O . LYS A 1 101 ? 7.205 -1.512 -2.389 1.00 96.00 101 LYS A O 1
ATOM 815 N N . THR A 1 102 ? 5.063 -1.838 -1.824 1.00 96.62 102 THR A N 1
ATOM 816 C CA . THR A 1 102 ? 5.279 -3.175 -1.245 1.00 96.62 102 THR A CA 1
ATOM 817 C C . THR A 1 102 ? 5.743 -4.164 -2.330 1.00 96.62 102 THR A C 1
ATOM 819 O O . THR A 1 102 ? 5.527 -3.902 -3.518 1.00 96.62 102 THR A O 1
ATOM 822 N N . PRO A 1 103 ? 6.353 -5.312 -1.978 1.00 96.94 103 PRO A N 1
ATOM 823 C CA . PRO A 1 103 ? 6.694 -6.337 -2.964 1.00 96.94 103 PRO A CA 1
ATOM 824 C C . PRO A 1 103 ? 5.512 -6.761 -3.844 1.00 96.94 103 PRO A C 1
ATOM 826 O O . PRO A 1 103 ? 5.673 -6.898 -5.055 1.00 96.94 103 PRO A O 1
ATOM 829 N N . LEU A 1 104 ? 4.315 -6.889 -3.259 1.00 96.88 104 LEU A N 1
ATOM 830 C CA . LEU A 1 104 ? 3.093 -7.205 -4.001 1.00 96.88 104 LEU A CA 1
ATOM 831 C C . LEU A 1 104 ? 2.754 -6.127 -5.031 1.00 96.88 104 LEU A C 1
ATOM 833 O O . LEU A 1 104 ? 2.526 -6.438 -6.196 1.00 96.88 104 LEU A O 1
ATOM 837 N N . GLU A 1 105 ? 2.753 -4.860 -4.621 1.00 96.69 105 GLU A N 1
ATOM 838 C CA . GLU A 1 105 ? 2.481 -3.741 -5.528 1.00 96.69 105 GLU A CA 1
ATOM 839 C C . GLU A 1 105 ? 3.515 -3.652 -6.646 1.00 96.69 105 GLU A C 1
ATOM 841 O O . GLU A 1 105 ? 3.156 -3.398 -7.792 1.00 96.69 105 GLU A O 1
ATOM 846 N N . PHE A 1 106 ? 4.788 -3.878 -6.332 1.00 97.12 106 PHE A N 1
ATOM 847 C CA . PHE A 1 106 ? 5.869 -3.857 -7.307 1.00 97.12 106 PHE A CA 1
ATOM 848 C C . PHE A 1 106 ? 5.706 -4.955 -8.365 1.00 97.12 106 PHE A C 1
ATOM 850 O O . PHE A 1 106 ? 5.658 -4.647 -9.555 1.00 97.12 106 PHE A O 1
ATOM 857 N N . VAL A 1 107 ? 5.531 -6.213 -7.949 1.00 97.12 107 VAL A N 1
ATOM 858 C CA . VAL A 1 107 ? 5.367 -7.345 -8.876 1.00 97.12 107 VAL A CA 1
ATOM 859 C C . VAL A 1 107 ? 4.091 -7.196 -9.707 1.00 97.12 107 VAL A C 1
ATOM 861 O O . VAL A 1 107 ? 4.141 -7.301 -10.930 1.00 97.12 107 VAL A O 1
ATOM 864 N N . VAL A 1 108 ? 2.954 -6.881 -9.076 1.00 96.38 108 VAL A N 1
ATOM 865 C CA . VAL A 1 108 ? 1.670 -6.739 -9.784 1.00 96.38 108 VAL A CA 1
ATOM 866 C C . VAL A 1 108 ? 1.677 -5.538 -10.728 1.00 96.38 108 VAL A C 1
ATOM 868 O O . VAL A 1 108 ? 1.159 -5.643 -11.838 1.00 96.38 108 VAL A O 1
ATOM 871 N N . SER A 1 109 ? 2.267 -4.403 -10.333 1.00 95.75 109 SER A N 1
ATOM 872 C CA . SER A 1 109 ? 2.381 -3.253 -11.241 1.00 95.75 109 SER A CA 1
ATOM 873 C C . SER A 1 109 ? 3.351 -3.506 -12.392 1.00 95.75 109 SER A C 1
ATOM 875 O O . SER A 1 109 ? 3.118 -2.958 -13.460 1.00 95.75 109 SER A O 1
ATOM 877 N N . SER A 1 110 ? 4.370 -4.358 -12.223 1.00 95.69 110 SER A N 1
ATOM 878 C CA . SER A 1 110 ? 5.263 -4.759 -13.326 1.00 95.69 110 SER A CA 1
ATOM 879 C C . SER A 1 110 ? 4.500 -5.593 -14.355 1.00 95.69 110 SER A C 1
ATOM 881 O O . SER A 1 110 ? 4.472 -5.252 -15.531 1.00 95.69 110 SER A O 1
ATOM 883 N N . VAL A 1 111 ? 3.772 -6.616 -13.891 1.00 95.69 111 VAL A N 1
ATOM 884 C CA . VAL A 1 111 ? 2.905 -7.455 -14.740 1.00 95.69 111 VAL A CA 1
ATOM 885 C C . VAL A 1 111 ? 1.885 -6.605 -15.498 1.00 95.69 111 VAL A C 1
ATOM 887 O O . VAL A 1 111 ? 1.770 -6.712 -16.715 1.00 95.69 111 VAL A O 1
ATOM 890 N N . ARG A 1 112 ? 1.167 -5.721 -14.791 1.00 94.06 112 ARG A N 1
ATOM 891 C CA . ARG A 1 112 ? 0.136 -4.870 -15.402 1.00 94.06 112 ARG A CA 1
ATOM 892 C C . ARG A 1 112 ? 0.713 -3.802 -16.328 1.00 94.06 112 ARG A C 1
ATOM 894 O O . ARG A 1 112 ? 0.127 -3.558 -17.372 1.00 94.06 112 ARG A O 1
ATOM 901 N N . GLY A 1 113 ? 1.811 -3.156 -15.937 1.00 91.50 113 GLY A N 1
ATOM 902 C CA . GLY A 1 113 ? 2.429 -2.072 -16.704 1.00 91.50 113 GLY A CA 1
ATOM 903 C C . GLY A 1 113 ? 3.037 -2.557 -18.017 1.00 91.50 113 GLY A C 1
ATOM 904 O O . GLY A 1 113 ? 2.958 -1.860 -19.021 1.00 91.50 113 GLY A O 1
ATOM 905 N N . CYS A 1 114 ? 3.573 -3.776 -18.031 1.00 91.00 114 CYS A N 1
ATOM 906 C CA . CYS A 1 114 ? 4.143 -4.378 -19.236 1.00 91.00 114 CYS A CA 1
ATOM 907 C C . CYS A 1 114 ? 3.100 -5.089 -20.112 1.00 91.00 114 CYS A C 1
ATOM 909 O O . CYS A 1 114 ? 3.447 -5.568 -21.186 1.00 91.00 114 CYS A O 1
ATOM 911 N N . GLY A 1 115 ? 1.832 -5.150 -19.679 1.00 91.12 115 GLY A N 1
ATOM 912 C CA . GLY A 1 115 ? 0.777 -5.869 -20.400 1.00 91.12 115 GLY A CA 1
ATOM 913 C C . GLY A 1 115 ? 0.999 -7.383 -20.434 1.00 91.12 115 GLY A C 1
ATOM 914 O O . GLY A 1 115 ? 0.604 -8.035 -21.390 1.00 91.12 115 GLY A O 1
ATOM 915 N N . ALA A 1 116 ? 1.663 -7.939 -19.417 1.00 93.50 116 ALA A N 1
ATOM 916 C CA . ALA A 1 116 ? 2.081 -9.332 -19.432 1.00 93.50 116 ALA A CA 1
ATOM 917 C C . ALA A 1 116 ? 0.901 -10.299 -19.239 1.00 93.50 116 ALA A C 1
ATOM 919 O O . ALA A 1 116 ? 0.096 -10.141 -18.314 1.00 93.50 116 ALA A O 1
ATOM 920 N N . GLU A 1 117 ? 0.848 -11.347 -20.059 1.00 95.38 117 GLU A N 1
ATOM 921 C CA . GLU A 1 117 ? -0.064 -12.472 -19.880 1.00 95.38 117 GLU A CA 1
ATOM 922 C C . GLU A 1 117 ? 0.491 -13.435 -18.822 1.00 95.38 117 GLU A C 1
ATOM 924 O O . GLU A 1 117 ? 1.673 -13.791 -18.820 1.00 95.38 117 GLU A O 1
ATOM 929 N N . VAL A 1 118 ? -0.371 -13.862 -17.896 1.00 96.75 118 VAL A N 1
ATOM 930 C CA . VAL A 1 118 ? -0.010 -14.765 -16.798 1.00 96.75 118 VAL A CA 1
ATOM 931 C C . VAL A 1 118 ? -0.694 -16.109 -17.004 1.00 96.75 118 VAL A C 1
ATOM 933 O O . VAL A 1 118 ? -1.879 -16.258 -16.712 1.00 96.75 118 VAL A O 1
ATOM 936 N N . THR A 1 119 ? 0.070 -17.107 -17.442 1.00 97.25 119 THR A N 1
ATOM 937 C CA . THR A 1 119 ? -0.400 -18.495 -17.573 1.00 97.25 119 THR A CA 1
ATOM 938 C C . THR A 1 119 ? -0.112 -19.323 -16.315 1.00 97.25 119 THR A C 1
ATOM 940 O O . THR A 1 119 ? -0.800 -20.304 -16.051 1.00 97.25 119 THR A O 1
ATOM 943 N N . ASP A 1 120 ? 0.906 -18.949 -15.528 1.00 96.50 120 ASP A N 1
ATOM 944 C CA . ASP A 1 120 ? 1.214 -19.535 -14.214 1.00 96.50 120 ASP A CA 1
ATOM 945 C C . ASP A 1 120 ? 1.678 -18.443 -13.236 1.00 96.50 120 ASP A C 1
ATOM 947 O O . ASP A 1 120 ? 2.705 -17.794 -13.431 1.00 96.50 120 ASP A O 1
ATOM 951 N N . ALA A 1 121 ? 0.925 -18.254 -12.149 1.00 96.25 121 ALA A N 1
ATOM 952 C CA . ALA A 1 121 ? 1.215 -17.251 -11.126 1.00 96.25 121 ALA A CA 1
ATOM 953 C C . ALA A 1 121 ? 2.163 -17.748 -10.014 1.00 96.25 121 ALA A C 1
ATOM 955 O O . ALA A 1 121 ? 2.642 -16.942 -9.210 1.00 96.25 121 ALA A O 1
ATOM 956 N N . ALA A 1 122 ? 2.464 -19.050 -9.935 1.00 97.12 122 ALA A N 1
ATOM 957 C CA . ALA A 1 122 ? 3.314 -19.601 -8.878 1.00 97.12 122 ALA A CA 1
ATOM 958 C C . ALA A 1 122 ? 4.739 -18.998 -8.849 1.00 97.12 122 ALA A C 1
ATOM 960 O O . ALA A 1 122 ? 5.249 -18.741 -7.754 1.00 97.12 122 ALA A O 1
ATOM 961 N N . PRO A 1 123 ? 5.398 -18.711 -9.991 1.00 96.62 123 PRO A N 1
ATOM 962 C CA . PRO A 1 123 ? 6.669 -17.986 -10.024 1.00 96.62 123 PRO A CA 1
ATOM 963 C C . PRO A 1 123 ? 6.582 -16.582 -9.415 1.00 96.62 123 PRO A C 1
ATOM 965 O O . PRO A 1 123 ? 7.476 -16.195 -8.664 1.00 96.62 123 PRO A O 1
ATOM 968 N N . LEU A 1 124 ? 5.490 -15.852 -9.664 1.00 97.19 124 LEU A N 1
ATOM 969 C CA . LEU A 1 124 ? 5.266 -14.535 -9.063 1.00 97.19 124 LEU A CA 1
ATOM 970 C C . LEU A 1 124 ? 5.066 -14.649 -7.548 1.00 97.19 124 LEU A C 1
ATOM 972 O O . LEU A 1 124 ? 5.672 -13.894 -6.793 1.00 97.19 124 LEU A O 1
ATOM 976 N N . ALA A 1 125 ? 4.289 -15.632 -7.081 1.00 97.12 125 ALA A N 1
ATOM 977 C CA . ALA A 1 125 ? 4.102 -15.878 -5.650 1.00 97.12 125 ALA A CA 1
ATOM 978 C C . ALA A 1 125 ? 5.424 -16.228 -4.937 1.00 97.12 125 ALA A C 1
ATOM 980 O O . ALA A 1 125 ? 5.698 -15.705 -3.854 1.00 97.12 125 ALA A O 1
ATOM 981 N N . ARG A 1 126 ? 6.284 -17.044 -5.566 1.00 95.88 126 ARG A N 1
ATOM 982 C CA . ARG A 1 126 ? 7.647 -17.312 -5.070 1.00 95.88 126 ARG A CA 1
ATOM 983 C C . ARG A 1 126 ? 8.497 -16.047 -5.036 1.00 95.88 126 ARG A C 1
ATOM 985 O O . ARG A 1 126 ? 9.237 -15.841 -4.079 1.00 95.88 126 ARG A O 1
ATOM 992 N N . GLN A 1 127 ? 8.362 -15.171 -6.029 1.00 95.94 127 GLN A N 1
ATOM 993 C CA . GLN A 1 127 ? 9.072 -13.898 -6.011 1.00 95.94 127 GLN A CA 1
ATOM 994 C C . GLN A 1 127 ? 8.639 -13.014 -4.838 1.00 95.94 127 GLN A C 1
ATOM 996 O O . GLN A 1 127 ? 9.486 -12.405 -4.189 1.00 95.94 127 GLN A O 1
ATOM 1001 N N . LEU A 1 128 ? 7.345 -12.973 -4.518 1.00 96.75 128 LEU A N 1
ATOM 1002 C CA . LEU A 1 128 ? 6.859 -12.249 -3.343 1.00 96.75 128 LEU A CA 1
ATOM 1003 C C . LEU A 1 128 ? 7.466 -12.795 -2.048 1.00 96.75 128 LEU A C 1
ATOM 1005 O O . LEU A 1 128 ? 7.887 -12.013 -1.198 1.00 96.75 128 LEU A O 1
ATOM 1009 N N . GLN A 1 129 ? 7.581 -14.120 -1.926 1.00 95.69 129 GLN A N 1
ATOM 1010 C CA . GLN A 1 129 ? 8.267 -14.759 -0.804 1.00 95.69 129 GLN A CA 1
ATOM 1011 C C . GLN A 1 129 ? 9.751 -14.363 -0.733 1.00 95.69 129 GLN A C 1
ATOM 1013 O O . GLN A 1 129 ? 10.214 -13.981 0.340 1.00 95.69 129 GLN A O 1
ATOM 1018 N N . ASN A 1 130 ? 10.471 -14.378 -1.859 1.00 94.00 130 ASN A N 1
ATOM 1019 C CA . ASN A 1 130 ? 11.881 -13.968 -1.928 1.00 94.00 130 ASN A CA 1
ATOM 1020 C C . ASN A 1 130 ? 12.087 -12.497 -1.535 1.00 94.00 130 ASN A C 1
ATOM 1022 O O . ASN A 1 130 ? 13.111 -12.143 -0.958 1.00 94.00 130 ASN A O 1
ATOM 1026 N N . LEU A 1 131 ? 11.105 -11.644 -1.831 1.00 94.88 131 LEU A N 1
ATOM 1027 C CA . LEU A 1 131 ? 11.094 -10.231 -1.451 1.00 94.88 131 LEU A CA 1
ATOM 1028 C C . LEU A 1 131 ? 10.560 -9.986 -0.024 1.00 94.88 131 LEU A C 1
ATOM 1030 O O . LEU A 1 131 ? 10.394 -8.832 0.370 1.00 94.88 131 LEU A O 1
ATOM 1034 N N . GLY A 1 132 ? 10.283 -11.041 0.750 1.00 93.81 132 GLY A N 1
ATOM 1035 C CA . GLY A 1 132 ? 9.878 -10.951 2.157 1.00 93.81 132 GLY A CA 1
ATOM 1036 C C . GLY A 1 132 ? 8.378 -10.755 2.404 1.00 93.81 132 GLY A C 1
ATOM 1037 O O . GLY A 1 132 ? 7.977 -10.487 3.535 1.00 93.81 132 GLY A O 1
ATOM 1038 N N . MET A 1 133 ? 7.530 -10.902 1.383 1.00 96.12 133 MET A N 1
ATOM 1039 C CA . MET A 1 133 ? 6.072 -10.757 1.486 1.00 96.12 133 MET A CA 1
ATOM 1040 C C . MET A 1 133 ? 5.334 -11.996 0.941 1.00 96.12 133 MET A C 1
ATOM 1042 O O . MET A 1 133 ? 4.581 -11.882 -0.028 1.00 96.12 133 MET A O 1
ATOM 1046 N N . PRO A 1 134 ? 5.532 -13.199 1.517 1.00 96.12 134 PRO A N 1
ATOM 1047 C CA . PRO A 1 134 ? 4.777 -14.377 1.098 1.00 96.12 134 PRO A CA 1
ATOM 1048 C C . PRO A 1 134 ? 3.262 -14.139 1.189 1.00 96.12 134 PRO A C 1
ATOM 1050 O O . PRO A 1 134 ? 2.754 -13.563 2.154 1.00 96.12 134 PRO A O 1
ATOM 1053 N N . LEU A 1 135 ? 2.516 -14.598 0.183 1.00 94.50 135 LEU A N 1
ATOM 1054 C CA . LEU A 1 135 ? 1.058 -14.479 0.190 1.00 94.50 135 LEU A CA 1
ATOM 1055 C C . LEU A 1 135 ? 0.484 -15.216 1.402 1.00 94.50 135 LEU A C 1
ATOM 1057 O O . LEU A 1 135 ? 0.800 -16.380 1.628 1.00 94.50 135 LEU A O 1
ATOM 1061 N N . TYR A 1 136 ? -0.341 -14.514 2.182 1.00 92.56 136 TYR A N 1
ATOM 1062 C CA . TYR A 1 136 ? -0.941 -15.030 3.419 1.00 92.56 136 TYR A CA 1
ATOM 1063 C C . TYR A 1 136 ? 0.078 -15.535 4.464 1.00 92.56 136 TYR A C 1
ATOM 1065 O O . TYR A 1 136 ? -0.279 -16.315 5.340 1.00 92.56 136 TYR A O 1
ATOM 1073 N N . GLY A 1 137 ? 1.339 -15.087 4.397 1.00 94.88 137 GLY A N 1
ATOM 1074 C CA . GLY A 1 137 ? 2.409 -15.586 5.267 1.00 94.88 137 GLY A CA 1
ATOM 1075 C C . GLY A 1 137 ? 2.646 -14.792 6.556 1.00 94.88 137 GLY A C 1
ATOM 1076 O O . GLY A 1 137 ? 3.450 -15.216 7.387 1.00 94.88 137 GLY A O 1
ATOM 1077 N N . MET A 1 138 ? 1.976 -13.650 6.753 1.00 94.56 138 MET A N 1
ATO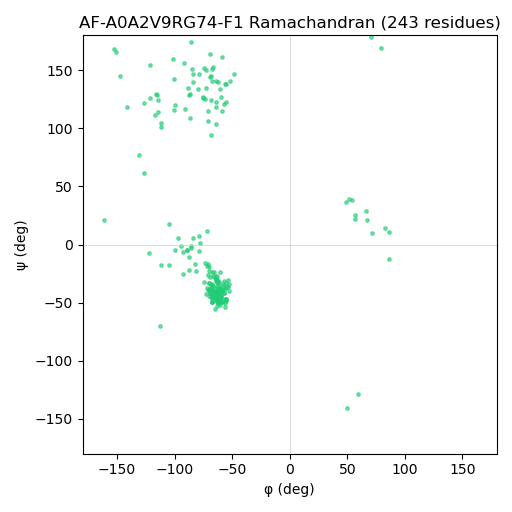M 1078 C CA . MET A 1 138 ? 2.148 -12.837 7.961 1.00 94.56 138 MET A CA 1
ATOM 1079 C C . MET A 1 138 ? 1.533 -13.540 9.176 1.00 94.56 138 MET A C 1
ATOM 1081 O O . MET A 1 138 ? 0.320 -13.710 9.245 1.00 94.56 138 MET A O 1
ATOM 1085 N N . GLN A 1 139 ? 2.373 -13.917 10.141 1.00 91.88 139 GLN A N 1
ATOM 1086 C CA . GLN A 1 139 ? 1.941 -14.607 11.361 1.00 91.88 139 GLN A CA 1
ATOM 1087 C C . GLN A 1 139 ? 1.093 -13.734 12.299 1.00 91.88 139 GLN A C 1
ATOM 1089 O O . GLN A 1 139 ? 0.028 -14.183 12.726 1.00 91.88 139 GLN A O 1
ATOM 1094 N N . PRO A 1 140 ? 1.505 -12.500 12.654 1.00 92.19 140 PRO A N 1
ATOM 1095 C CA . PRO A 1 140 ? 0.672 -11.671 13.511 1.00 92.19 140 PRO A CA 1
ATOM 1096 C C . PRO A 1 140 ? -0.556 -11.138 12.752 1.00 92.19 140 PRO A C 1
ATOM 1098 O O . PRO A 1 140 ? -0.468 -10.814 11.562 1.00 92.19 140 PRO A O 1
ATOM 1101 N N . PRO A 1 141 ? -1.684 -10.908 13.453 1.00 87.38 141 PRO A N 1
ATOM 1102 C CA . PRO A 1 141 ? -2.925 -10.396 12.860 1.00 87.38 141 PRO A CA 1
ATOM 1103 C C . PRO A 1 141 ? -2.843 -8.909 12.463 1.00 87.38 141 PRO A C 1
ATOM 1105 O O . PRO A 1 141 ? -3.851 -8.268 12.177 1.00 87.38 141 PRO A O 1
ATOM 1108 N N . THR A 1 142 ? -1.645 -8.324 12.469 1.00 88.19 142 THR A N 1
ATOM 1109 C CA . THR A 1 142 ? -1.388 -6.923 12.122 1.00 88.19 142 THR A CA 1
ATOM 1110 C C . THR A 1 142 ? -1.280 -6.688 10.616 1.00 88.19 142 THR A C 1
ATOM 1112 O O . THR A 1 142 ? -1.411 -5.536 10.185 1.00 88.19 14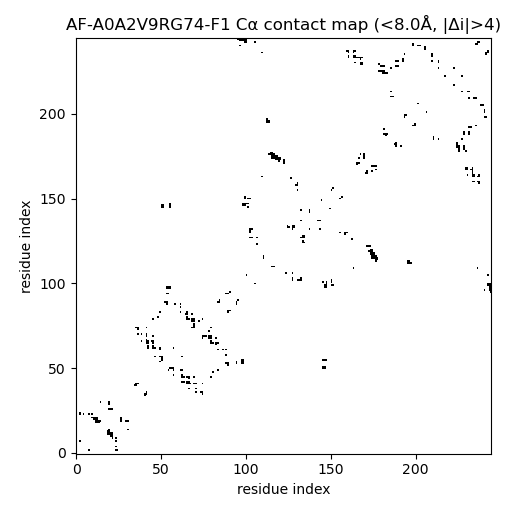2 THR A O 1
ATOM 1115 N N . GLY A 1 143 ? -1.082 -7.760 9.838 1.00 91.88 143 GLY A N 1
ATOM 1116 C CA . GLY A 1 143 ? -0.804 -7.706 8.405 1.00 91.88 143 GLY A CA 1
ATOM 1117 C C . GLY A 1 143 ? 0.593 -7.163 8.087 1.00 91.88 143 GLY A C 1
ATOM 1118 O O . GLY A 1 143 ? 1.363 -6.794 8.974 1.00 91.88 143 GLY A O 1
ATOM 1119 N N . TYR A 1 144 ? 0.926 -7.119 6.797 1.00 94.69 144 TYR A N 1
ATOM 1120 C CA . TYR A 1 144 ? 2.184 -6.548 6.318 1.00 94.69 144 TYR A CA 1
ATOM 1121 C C . TYR A 1 144 ? 2.224 -5.022 6.493 1.00 94.69 144 TYR A C 1
ATOM 1123 O O . TYR A 1 144 ? 1.207 -4.338 6.337 1.00 94.69 144 TYR A O 1
ATOM 1131 N N . SER A 1 145 ? 3.406 -4.479 6.808 1.00 93.94 145 SER A N 1
ATOM 1132 C CA . SER A 1 145 ? 3.583 -3.035 7.005 1.00 93.94 145 SER A CA 1
ATOM 1133 C C . SER A 1 145 ? 3.271 -2.259 5.726 1.00 93.94 145 SER A C 1
ATOM 1135 O O . SER A 1 145 ? 3.645 -2.655 4.625 1.00 93.94 145 SER A O 1
ATOM 1137 N N . SER A 1 146 ? 2.610 -1.113 5.875 1.00 93.44 146 SER A N 1
ATOM 1138 C CA . SER A 1 146 ? 2.435 -0.158 4.777 1.00 93.44 146 SER A CA 1
ATOM 1139 C C . SER A 1 146 ? 3.574 0.859 4.688 1.00 93.44 146 SER A C 1
ATOM 1141 O O . SER A 1 146 ? 3.546 1.661 3.760 1.00 93.44 146 SER A O 1
ATOM 1143 N N . LYS A 1 147 ? 4.529 0.865 5.630 1.00 95.00 147 LYS A N 1
ATOM 1144 C CA . LYS A 1 147 ? 5.673 1.789 5.648 1.00 95.00 147 LYS A CA 1
ATOM 1145 C C . LYS A 1 147 ? 6.838 1.285 4.796 1.00 95.00 147 LYS A C 1
ATOM 1147 O O . LYS A 1 147 ? 6.980 0.077 4.609 1.00 95.00 147 LYS A O 1
ATOM 1152 N N . ALA A 1 148 ? 7.633 2.206 4.260 1.00 93.12 148 ALA A N 1
ATOM 1153 C CA . ALA A 1 148 ? 8.747 1.908 3.368 1.00 93.12 148 ALA A CA 1
ATOM 1154 C C . ALA A 1 148 ? 9.923 1.232 4.084 1.00 93.12 148 ALA A C 1
ATOM 1156 O O . ALA A 1 148 ? 10.572 0.380 3.486 1.00 93.12 148 ALA A O 1
ATOM 1157 N N . ASP A 1 149 ? 10.171 1.560 5.352 1.00 93.81 149 ASP A N 1
ATOM 1158 C CA . ASP A 1 149 ? 11.243 0.981 6.177 1.00 93.81 149 ASP A CA 1
ATOM 1159 C C . ASP A 1 149 ? 11.237 -0.561 6.210 1.00 93.81 149 ASP A C 1
ATOM 1161 O O . ASP A 1 149 ? 12.290 -1.193 6.185 1.00 93.81 149 ASP A O 1
ATOM 1165 N N . ALA A 1 150 ? 10.056 -1.176 6.163 1.00 93.06 150 ALA A N 1
ATOM 1166 C CA . ALA A 1 150 ? 9.888 -2.625 6.091 1.00 93.06 150 ALA A CA 1
ATOM 1167 C C . ALA A 1 150 ? 10.311 -3.237 4.740 1.00 93.06 150 ALA A C 1
ATOM 1169 O O . ALA A 1 150 ? 10.536 -4.444 4.655 1.00 93.06 150 ALA A O 1
ATOM 1170 N N . TRP A 1 151 ? 10.400 -2.429 3.680 1.00 93.56 151 TRP A N 1
ATOM 1171 C CA . TRP A 1 151 ? 10.584 -2.881 2.293 1.00 93.56 151 TRP A CA 1
ATOM 1172 C C . TRP A 1 151 ? 11.829 -2.321 1.608 1.00 93.56 151 TRP A C 1
ATOM 1174 O O . TRP A 1 151 ? 12.131 -2.731 0.484 1.00 93.56 151 TRP A O 1
ATOM 1184 N N . VAL A 1 152 ? 12.528 -1.388 2.254 1.00 88.44 152 VAL A N 1
ATOM 1185 C CA . VAL A 1 152 ? 13.709 -0.710 1.721 1.00 88.44 152 VAL A CA 1
ATOM 1186 C C . VAL A 1 152 ? 14.930 -1.145 2.518 1.00 88.44 152 VAL A C 1
ATOM 1188 O O . VAL A 1 152 ? 15.203 -0.667 3.612 1.00 88.44 152 VAL A O 1
ATOM 1191 N N . ASN A 1 153 ? 15.684 -2.067 1.935 1.00 89.44 153 ASN A N 1
ATOM 1192 C CA . ASN A 1 153 ? 17.035 -2.415 2.349 1.00 89.44 153 ASN A CA 1
ATOM 1193 C C . ASN A 1 153 ? 17.813 -2.901 1.118 1.00 89.44 153 ASN A C 1
ATOM 1195 O O . ASN A 1 153 ? 17.214 -3.199 0.080 1.00 89.44 153 ASN A O 1
ATOM 1199 N N . SER A 1 154 ? 19.140 -2.985 1.217 1.00 88.50 154 SER A N 1
ATOM 1200 C CA . SER A 1 154 ? 20.001 -3.316 0.073 1.00 88.50 154 SER A CA 1
ATOM 1201 C C . SER A 1 154 ? 19.625 -4.643 -0.597 1.00 88.50 154 SER A C 1
ATOM 1203 O O . SER A 1 154 ? 19.616 -4.728 -1.823 1.00 88.50 154 SER A O 1
ATOM 1205 N N . ALA A 1 155 ? 19.247 -5.661 0.185 1.00 90.00 155 ALA A N 1
ATOM 1206 C CA . ALA A 1 155 ? 18.833 -6.959 -0.346 1.00 90.00 155 ALA A CA 1
ATOM 1207 C C . ALA A 1 155 ? 17.480 -6.883 -1.076 1.00 90.00 155 ALA A C 1
ATOM 1209 O O . ALA A 1 155 ? 17.332 -7.449 -2.159 1.00 90.00 155 ALA A O 1
ATOM 1210 N N . ALA A 1 156 ? 16.512 -6.144 -0.529 1.00 90.44 156 ALA A N 1
ATOM 1211 C CA . ALA A 1 156 ? 15.203 -5.945 -1.146 1.00 90.44 156 ALA A CA 1
ATOM 1212 C C . ALA A 1 156 ? 15.302 -5.161 -2.464 1.00 90.44 156 ALA A C 1
ATOM 1214 O O . ALA A 1 156 ? 14.668 -5.542 -3.448 1.00 90.44 156 ALA A O 1
ATOM 1215 N N . LEU A 1 157 ? 16.119 -4.103 -2.512 1.00 91.94 157 LEU A N 1
ATOM 1216 C CA . LEU A 1 157 ? 16.343 -3.316 -3.731 1.00 91.94 157 LEU A CA 1
ATOM 1217 C C . LEU A 1 157 ? 17.030 -4.150 -4.820 1.00 91.94 157 LEU A C 1
ATOM 1219 O O . LEU A 1 157 ? 16.576 -4.159 -5.964 1.00 91.94 157 LEU A O 1
ATOM 1223 N N . LEU A 1 158 ? 18.064 -4.916 -4.457 1.00 93.62 158 LEU A N 1
ATOM 1224 C CA . LEU A 1 158 ? 18.732 -5.831 -5.383 1.00 93.62 158 LEU A CA 1
ATOM 1225 C C . LEU A 1 158 ? 17.775 -6.919 -5.894 1.00 93.62 158 LEU A C 1
ATOM 1227 O O . LEU A 1 158 ? 17.732 -7.195 -7.090 1.00 93.62 158 LEU A O 1
ATOM 1231 N N . GLY A 1 159 ? 16.960 -7.502 -5.010 1.00 95.06 159 GLY A N 1
ATOM 1232 C CA . GLY A 1 159 ? 15.957 -8.501 -5.380 1.00 95.06 159 GLY A CA 1
ATOM 1233 C C . GLY A 1 159 ? 14.916 -7.965 -6.367 1.00 95.06 159 GLY A C 1
ATOM 1234 O O . GLY A 1 159 ? 14.525 -8.678 -7.293 1.00 95.06 159 GLY A O 1
ATOM 1235 N N . ARG A 1 160 ? 14.496 -6.704 -6.210 1.00 96.12 160 ARG A N 1
ATOM 1236 C CA . ARG A 1 160 ? 13.588 -6.021 -7.146 1.00 96.12 160 ARG A CA 1
ATOM 1237 C C . ARG A 1 160 ? 14.234 -5.797 -8.506 1.00 96.12 160 ARG A C 1
ATOM 1239 O O . ARG A 1 160 ? 13.603 -6.094 -9.514 1.00 96.12 160 ARG A O 1
ATOM 1246 N N . MET A 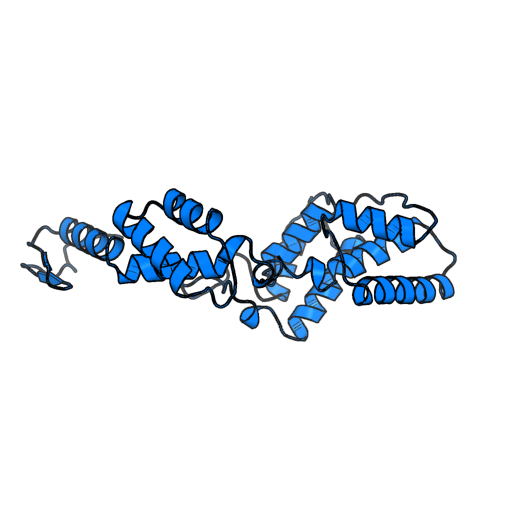1 161 ? 15.482 -5.335 -8.533 1.00 94.00 161 MET A N 1
ATOM 1247 C CA . MET A 1 161 ? 16.229 -5.132 -9.777 1.00 94.00 161 MET A CA 1
ATOM 1248 C C . MET A 1 161 ? 16.445 -6.454 -10.526 1.00 94.00 161 MET A C 1
ATOM 1250 O O . MET A 1 161 ? 16.188 -6.536 -11.724 1.00 94.00 161 MET A O 1
ATOM 1254 N N . ASN A 1 162 ? 16.831 -7.515 -9.813 1.00 94.75 162 ASN A N 1
ATOM 1255 C CA . ASN A 1 162 ? 16.994 -8.846 -10.398 1.00 94.75 162 ASN A CA 1
ATOM 1256 C C . ASN A 1 162 ? 15.677 -9.380 -10.973 1.00 94.75 162 ASN A C 1
ATOM 1258 O O . ASN A 1 162 ? 15.674 -9.955 -12.060 1.00 94.75 162 ASN A O 1
ATOM 1262 N N . PHE A 1 163 ? 14.558 -9.169 -10.270 1.00 96.19 163 PHE A N 1
ATOM 1263 C CA . PHE A 1 163 ? 13.241 -9.505 -10.803 1.00 96.19 163 PHE A CA 1
ATOM 1264 C C . PHE A 1 163 ? 12.915 -8.701 -12.055 1.00 96.19 163 PHE A C 1
ATOM 1266 O O . PHE A 1 163 ? 12.543 -9.308 -13.047 1.00 96.19 163 PHE A O 1
ATOM 1273 N N . ALA A 1 164 ? 13.078 -7.377 -12.024 1.00 95.38 164 ALA A N 1
ATOM 1274 C CA . ALA A 1 164 ? 12.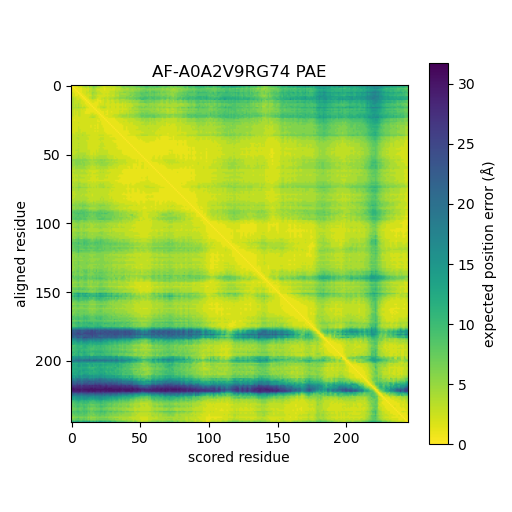760 -6.498 -13.144 1.00 95.38 164 ALA A CA 1
ATOM 1275 C C . ALA A 1 164 ? 13.494 -6.912 -14.429 1.00 95.38 164 ALA A C 1
ATOM 1277 O O . ALA A 1 164 ? 12.858 -7.082 -15.464 1.00 95.38 164 ALA A O 1
ATOM 1278 N N . LEU A 1 165 ? 14.803 -7.174 -14.337 1.00 92.50 165 LEU A N 1
ATOM 1279 C CA . LEU A 1 165 ? 15.622 -7.621 -15.470 1.00 92.50 165 LEU A CA 1
ATOM 1280 C C . LEU A 1 165 ? 15.254 -9.029 -15.957 1.00 92.50 165 LEU A C 1
ATOM 1282 O O . LEU A 1 165 ? 15.260 -9.296 -17.156 1.00 92.50 165 LEU A O 1
ATOM 1286 N N . ALA A 1 166 ? 14.961 -9.962 -15.046 1.00 93.62 166 ALA A N 1
ATOM 1287 C CA . ALA A 1 166 ? 14.540 -11.309 -15.431 1.00 93.62 166 ALA A CA 1
ATOM 1288 C C . ALA A 1 166 ? 13.138 -11.308 -16.058 1.00 93.62 166 ALA A C 1
ATOM 1290 O O . ALA A 1 166 ? 12.884 -12.053 -17.002 1.00 93.62 166 ALA A O 1
ATOM 1291 N N . PHE A 1 167 ? 12.246 -10.477 -15.528 1.00 94.62 167 PHE A N 1
ATOM 1292 C CA . PHE A 1 167 ? 10.881 -10.298 -15.994 1.00 94.62 167 PHE A CA 1
ATOM 1293 C C . PHE A 1 167 ? 10.866 -9.706 -17.403 1.00 94.62 167 PHE A C 1
ATOM 1295 O O . PHE A 1 167 ? 10.350 -10.370 -18.297 1.00 94.62 167 PHE A O 1
ATOM 1302 N N . SER A 1 168 ? 11.512 -8.556 -17.634 1.00 91.88 168 SER A N 1
ATOM 1303 C CA . SER A 1 168 ? 11.530 -7.906 -18.955 1.00 91.88 168 SER A CA 1
ATOM 1304 C C . SER A 1 168 ? 12.245 -8.737 -20.026 1.00 91.88 168 SER A C 1
ATOM 1306 O O 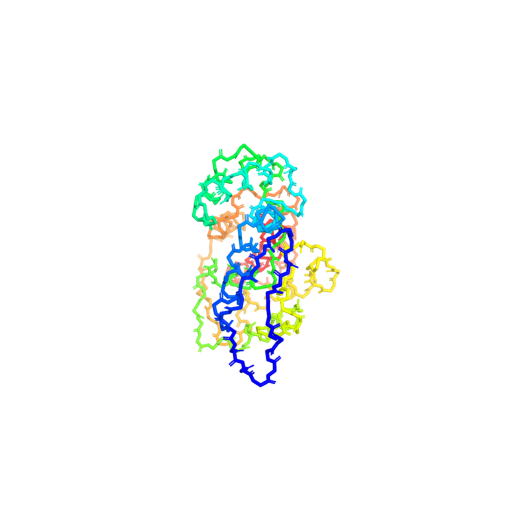. SER A 1 168 ? 11.876 -8.709 -21.194 1.00 91.88 168 SER A O 1
ATOM 1308 N N . ALA A 1 169 ? 13.226 -9.556 -19.634 1.00 90.00 169 ALA A N 1
ATOM 1309 C CA . ALA A 1 169 ? 13.890 -10.500 -20.532 1.00 90.00 169 ALA A CA 1
ATOM 1310 C C . ALA A 1 169 ? 13.082 -11.792 -20.798 1.00 90.00 169 ALA A C 1
ATOM 1312 O O . ALA A 1 169 ? 13.633 -12.743 -21.356 1.00 90.00 169 ALA A O 1
ATOM 1313 N N . GLY A 1 170 ? 11.829 -11.891 -20.332 1.00 91.44 170 GLY A N 1
ATOM 1314 C CA . GLY A 1 170 ? 10.969 -13.064 -20.534 1.00 91.44 170 GLY A CA 1
ATOM 1315 C C . GLY A 1 170 ? 11.444 -14.335 -19.815 1.00 91.44 170 GLY A C 1
ATOM 1316 O O . GLY A 1 170 ? 11.089 -15.446 -20.202 1.00 91.44 170 GLY A O 1
ATOM 1317 N N . LYS A 1 171 ? 12.275 -14.209 -18.771 1.00 93.31 171 LYS A N 1
ATOM 1318 C CA . LYS A 1 171 ? 12.878 -15.353 -18.053 1.00 93.31 171 LYS A CA 1
ATOM 1319 C C . LYS A 1 171 ? 12.026 -15.866 -16.894 1.00 93.31 171 LYS A C 1
ATOM 1321 O O . LYS A 1 171 ? 12.383 -16.860 -16.257 1.00 93.31 171 LYS A O 1
ATOM 1326 N N . VAL A 1 172 ? 10.911 -15.206 -16.591 1.00 94.50 172 VAL A N 1
ATOM 1327 C CA . VAL A 1 172 ? 9.970 -15.662 -15.565 1.00 94.50 172 VAL A CA 1
ATOM 1328 C C . VAL A 1 172 ? 8.996 -16.641 -16.211 1.00 94.50 172 VAL A C 1
ATOM 1330 O O . VAL A 1 172 ? 8.154 -16.258 -17.014 1.00 94.50 172 VAL A O 1
ATOM 1333 N N . LYS A 1 173 ? 9.119 -17.928 -15.866 1.00 94.75 173 LYS A N 1
ATOM 1334 C CA . LYS A 1 173 ? 8.255 -18.992 -16.400 1.00 94.75 173 LYS A CA 1
ATOM 1335 C C . LYS A 1 173 ? 6.773 -18.628 -16.238 1.00 94.75 173 LYS A C 1
ATOM 1337 O O . LYS A 1 173 ? 6.391 -18.106 -15.201 1.00 94.75 173 LYS A O 1
ATOM 1342 N N . GLY A 1 174 ? 5.950 -18.951 -17.235 1.00 93.62 174 GLY A N 1
ATOM 1343 C CA . GLY A 1 174 ? 4.498 -18.758 -17.162 1.00 93.62 174 GLY A CA 1
ATOM 1344 C C . GLY A 1 174 ? 4.034 -17.305 -17.232 1.00 93.62 174 GLY A C 1
ATOM 1345 O O . GLY A 1 174 ? 2.863 -17.034 -16.980 1.00 93.62 174 GLY A O 1
ATOM 1346 N N . ILE A 1 175 ? 4.951 -16.396 -17.560 1.00 95.50 175 ILE A N 1
ATOM 1347 C CA . ILE A 1 175 ? 4.691 -14.989 -17.818 1.00 95.50 175 ILE A CA 1
ATOM 1348 C C . ILE A 1 175 ? 5.160 -14.700 -19.235 1.00 95.50 175 ILE A C 1
ATOM 1350 O O . ILE A 1 175 ? 6.307 -14.989 -19.580 1.00 95.50 175 ILE A O 1
ATOM 1354 N N . GLN A 1 176 ? 4.271 -14.150 -20.049 1.00 91.75 176 GLN A N 1
ATOM 1355 C CA . GLN A 1 176 ? 4.566 -13.766 -21.421 1.00 91.75 176 GLN A CA 1
ATOM 1356 C C . GLN A 1 176 ? 4.438 -12.254 -21.537 1.00 91.75 176 GLN A C 1
ATOM 1358 O O . GLN A 1 176 ? 3.443 -11.676 -21.112 1.00 91.75 176 GLN A O 1
ATOM 1363 N N . ILE A 1 177 ? 5.469 -11.617 -22.078 1.00 87.81 177 ILE A N 1
ATOM 1364 C CA . ILE A 1 177 ? 5.471 -10.191 -22.395 1.00 87.81 177 ILE A CA 1
ATOM 1365 C C . ILE A 1 177 ? 5.565 -10.113 -23.909 1.00 87.81 177 ILE A C 1
ATOM 1367 O O . ILE A 1 177 ? 6.468 -10.715 -24.497 1.00 87.81 177 ILE A O 1
ATOM 1371 N N . GLU A 1 178 ? 4.624 -9.421 -24.542 1.00 77.81 178 GLU A N 1
ATOM 1372 C CA . GLU A 1 178 ? 4.709 -9.171 -25.975 1.00 77.81 178 GLU A CA 1
ATOM 1373 C C . GLU A 1 178 ? 5.940 -8.304 -26.252 1.00 77.81 178 GLU A C 1
ATOM 1375 O O . GLU A 1 178 ? 6.103 -7.223 -25.684 1.00 77.81 178 GLU A O 1
ATOM 1380 N N . ALA A 1 179 ? 6.836 -8.806 -27.103 1.00 67.81 179 ALA A N 1
ATOM 1381 C CA . ALA A 1 179 ? 7.977 -8.032 -27.557 1.00 67.81 179 ALA A CA 1
ATOM 1382 C C . ALA A 1 179 ? 7.467 -6.942 -28.505 1.00 67.81 179 ALA A C 1
ATOM 1384 O O . ALA A 1 179 ? 7.079 -7.219 -29.639 1.00 67.81 179 ALA A O 1
ATOM 1385 N N . GLU A 1 180 ? 7.451 -5.702 -28.032 1.00 65.94 180 GLU A N 1
ATOM 1386 C CA . GLU A 1 180 ? 7.187 -4.557 -28.892 1.00 65.94 180 GLU A CA 1
ATOM 1387 C C . GLU A 1 180 ? 8.432 -4.268 -29.734 1.00 65.94 180 GLU A C 1
ATOM 1389 O O . GLU A 1 180 ? 9.534 -4.099 -29.206 1.00 65.94 180 GLU A O 1
ATOM 1394 N N . ASN A 1 181 ? 8.257 -4.183 -31.055 1.00 67.12 181 ASN A N 1
ATOM 1395 C CA . ASN A 1 181 ? 9.272 -3.606 -31.929 1.00 67.12 181 ASN A CA 1
ATOM 1396 C C . ASN A 1 181 ? 9.348 -2.108 -31.618 1.00 67.12 181 ASN A C 1
ATOM 1398 O O . ASN A 1 181 ? 8.545 -1.318 -32.116 1.00 67.12 181 ASN A O 1
ATOM 1402 N N . GLY A 1 182 ? 10.276 -1.746 -30.736 1.00 66.75 182 GLY A N 1
ATOM 1403 C CA . GLY A 1 182 ? 10.497 -0.365 -30.338 1.00 66.75 182 GLY A CA 1
ATOM 1404 C C . GLY A 1 182 ? 11.095 0.484 -31.467 1.00 66.75 182 GLY A C 1
ATOM 1405 O O . GLY A 1 182 ? 11.626 -0.055 -32.447 1.00 66.75 182 GLY A O 1
ATOM 1406 N N . PRO A 1 183 ? 11.032 1.820 -31.331 1.00 73.12 183 PRO A N 1
ATOM 1407 C CA . PRO A 1 183 ? 11.786 2.744 -32.171 1.00 73.12 183 PRO A CA 1
ATOM 1408 C C . PRO A 1 183 ? 13.262 2.341 -32.268 1.00 73.12 183 PRO A C 1
ATOM 1410 O O . PRO A 1 183 ? 13.832 1.823 -31.311 1.00 73.12 183 PRO A O 1
ATOM 1413 N N . ALA A 1 184 ? 13.889 2.602 -33.418 1.00 73.00 184 ALA A N 1
ATOM 1414 C CA . ALA A 1 184 ? 15.322 2.351 -33.599 1.00 73.00 184 ALA A CA 1
ATOM 1415 C C . ALA A 1 184 ? 16.193 3.289 -32.743 1.00 73.00 184 ALA A C 1
ATOM 1417 O O . ALA A 1 184 ? 17.338 2.966 -32.445 1.00 73.00 184 ALA A O 1
ATOM 1418 N N . ASP A 1 185 ? 15.658 4.453 -32.366 1.00 82.88 185 ASP A N 1
ATOM 1419 C CA . ASP A 1 185 ? 16.316 5.388 -31.464 1.00 82.88 185 ASP A CA 1
ATOM 1420 C C . ASP A 1 185 ? 16.013 5.042 -29.996 1.00 82.88 185 ASP A C 1
ATOM 1422 O O . ASP A 1 185 ? 14.859 4.879 -29.588 1.00 82.88 185 ASP A O 1
ATOM 1426 N N . SER A 1 186 ? 17.064 4.942 -29.179 1.00 79.25 186 SER A N 1
ATOM 1427 C CA . SER A 1 186 ? 16.946 4.560 -27.770 1.00 79.25 186 SER A CA 1
ATOM 1428 C C . SER A 1 186 ? 16.217 5.603 -26.907 1.00 79.25 186 SER A C 1
ATOM 1430 O O . SER A 1 186 ? 15.630 5.234 -25.888 1.00 79.25 186 SER A O 1
ATOM 1432 N N . GLN A 1 187 ? 16.242 6.890 -27.274 1.00 84.56 187 GLN A N 1
ATOM 1433 C CA . GLN A 1 187 ? 15.496 7.944 -26.575 1.00 84.56 187 GLN A CA 1
ATOM 1434 C C . GLN A 1 187 ? 14.001 7.826 -26.865 1.00 84.56 187 GLN A C 1
ATOM 1436 O O . GLN A 1 187 ? 13.193 7.890 -25.935 1.00 84.56 187 GLN A O 1
ATOM 1441 N N . ASP A 1 188 ? 13.640 7.573 -28.122 1.00 85.94 188 ASP A N 1
ATOM 1442 C CA . ASP A 1 188 ? 12.247 7.347 -28.513 1.00 85.94 188 ASP A CA 1
ATOM 1443 C C . ASP A 1 188 ? 11.689 6.077 -27.852 1.00 85.94 188 ASP A C 1
ATOM 1445 O O . ASP A 1 188 ? 10.571 6.081 -27.325 1.00 85.94 188 ASP A O 1
ATOM 1449 N N . ALA A 1 189 ? 12.480 4.998 -27.799 1.00 84.44 189 ALA A N 1
ATOM 1450 C CA . ALA A 1 189 ? 12.105 3.768 -27.101 1.00 84.44 189 ALA A CA 1
ATOM 1451 C C . ALA A 1 189 ? 11.913 3.993 -25.591 1.00 84.44 189 ALA A C 1
ATOM 1453 O O . ALA A 1 189 ? 10.943 3.510 -24.997 1.00 84.44 189 ALA A O 1
ATOM 1454 N N . LEU A 1 190 ? 12.799 4.774 -24.969 1.00 85.81 190 LEU A N 1
ATOM 1455 C CA . LEU A 1 190 ? 12.688 5.164 -23.567 1.00 85.81 190 LEU A CA 1
ATOM 1456 C C . LEU A 1 190 ? 11.416 5.990 -23.307 1.00 85.81 190 LEU A C 1
ATOM 1458 O O . LEU A 1 190 ? 10.685 5.686 -22.363 1.00 85.81 190 LEU A O 1
ATOM 1462 N N . ALA A 1 191 ? 11.109 6.982 -24.145 1.00 87.62 191 ALA A N 1
ATOM 1463 C CA . ALA A 1 191 ? 9.901 7.799 -24.019 1.00 87.62 191 ALA A CA 1
ATOM 1464 C C . ALA A 1 191 ? 8.614 6.970 -24.193 1.00 87.62 191 ALA A C 1
ATOM 1466 O O . ALA A 1 191 ? 7.659 7.119 -23.424 1.00 87.62 191 ALA A O 1
ATOM 1467 N N . MET A 1 192 ? 8.595 6.046 -25.159 1.00 87.12 192 MET A N 1
ATOM 1468 C CA . MET A 1 192 ? 7.480 5.119 -25.369 1.00 87.12 192 MET A CA 1
ATOM 1469 C C . MET A 1 192 ? 7.219 4.263 -24.121 1.00 87.12 192 MET A C 1
ATOM 1471 O O . MET A 1 192 ? 6.088 4.204 -23.630 1.00 87.12 192 MET A O 1
ATOM 1475 N N . LEU A 1 193 ? 8.265 3.646 -23.562 1.00 87.38 193 LEU A N 1
ATOM 1476 C CA . LEU A 1 193 ? 8.146 2.772 -22.392 1.00 87.38 193 LEU A CA 1
ATOM 1477 C C . LEU A 1 193 ? 7.813 3.541 -21.104 1.00 87.38 193 LEU A C 1
ATOM 1479 O O . LEU A 1 193 ? 7.066 3.036 -20.264 1.00 87.38 193 LEU A O 1
ATOM 1483 N N . GLN A 1 194 ? 8.290 4.780 -20.949 1.00 88.56 194 GLN A N 1
ATOM 1484 C CA . GLN A 1 194 ? 7.869 5.660 -19.850 1.00 88.56 194 GLN A CA 1
ATOM 1485 C C . GLN A 1 194 ? 6.359 5.918 -19.875 1.00 88.56 194 GLN A C 1
ATOM 1487 O O . GLN A 1 194 ? 5.698 5.830 -18.833 1.00 88.56 194 GLN A O 1
ATOM 1492 N N . ASN A 1 195 ? 5.816 6.201 -21.063 1.00 87.88 195 ASN A N 1
ATOM 1493 C CA . ASN A 1 195 ? 4.386 6.414 -21.258 1.00 87.88 195 ASN A CA 1
ATOM 1494 C C . ASN A 1 195 ? 3.592 5.132 -20.988 1.00 87.88 195 ASN A C 1
ATOM 1496 O O . ASN A 1 195 ? 2.617 5.171 -20.236 1.00 87.88 195 ASN A O 1
ATOM 1500 N N . LYS A 1 196 ? 4.051 3.989 -21.515 1.00 87.31 196 LYS A N 1
ATOM 1501 C CA . LYS A 1 196 ? 3.442 2.670 -21.272 1.00 87.31 196 LYS A CA 1
ATOM 1502 C C . LYS A 1 196 ? 3.343 2.358 -19.776 1.00 87.31 196 LYS A C 1
ATOM 1504 O O . LYS A 1 196 ? 2.275 2.008 -19.278 1.00 87.31 196 LYS A O 1
ATOM 1509 N N . LEU A 1 197 ? 4.427 2.574 -19.031 1.00 87.69 197 LEU A N 1
ATOM 1510 C CA . LEU A 1 197 ? 4.478 2.337 -17.586 1.00 87.69 197 LEU A CA 1
ATOM 1511 C C . LEU A 1 197 ? 3.801 3.438 -16.749 1.00 87.69 197 LEU A C 1
ATOM 1513 O O . LEU A 1 197 ? 3.799 3.346 -15.519 1.00 87.69 197 LEU A O 1
ATOM 1517 N N . SER A 1 198 ? 3.218 4.465 -17.383 1.00 85.44 198 SER A N 1
ATOM 1518 C CA . SER A 1 198 ? 2.587 5.611 -16.712 1.00 85.44 198 SER A CA 1
ATOM 1519 C C . SER A 1 198 ? 3.511 6.266 -15.675 1.00 85.44 198 SER A C 1
ATOM 1521 O O . SER A 1 198 ? 3.088 6.655 -14.584 1.00 85.44 198 SER A O 1
ATOM 1523 N N . LEU A 1 199 ? 4.804 6.363 -15.999 1.00 81.25 199 LEU A N 1
ATOM 1524 C CA . LEU A 1 199 ? 5.827 6.879 -15.090 1.00 81.25 199 LEU A CA 1
ATOM 1525 C C . LEU A 1 199 ? 5.843 8.411 -14.999 1.00 81.25 199 LEU A C 1
ATOM 1527 O O . LEU A 1 199 ? 6.567 8.947 -14.158 1.00 81.25 199 LEU A O 1
ATOM 1531 N N . GLY A 1 200 ? 5.052 9.122 -15.803 1.00 81.31 200 GLY A N 1
ATOM 1532 C CA . GLY A 1 200 ? 5.125 10.582 -15.873 1.00 81.31 200 GLY A CA 1
ATOM 1533 C C . GLY A 1 200 ? 6.573 11.046 -16.064 1.00 81.31 200 GLY A C 1
ATOM 1534 O O . GLY A 1 200 ? 7.354 10.393 -16.751 1.00 81.31 200 GLY A O 1
ATOM 1535 N N . ASN A 1 201 ? 6.958 12.134 -15.396 1.00 80.00 201 ASN A N 1
ATOM 1536 C CA . ASN A 1 201 ? 8.337 12.615 -15.448 1.00 80.00 201 ASN A CA 1
ATOM 1537 C C . ASN A 1 201 ? 9.263 11.712 -14.618 1.00 80.00 201 ASN A C 1
ATOM 1539 O O . ASN A 1 201 ? 9.041 11.510 -13.415 1.00 80.00 201 ASN A O 1
ATOM 1543 N N . ILE A 1 202 ? 10.319 11.206 -15.256 1.00 85.62 202 ILE A N 1
ATOM 1544 C CA . ILE A 1 202 ? 11.467 10.606 -14.571 1.00 85.62 202 ILE A CA 1
ATOM 1545 C C . ILE A 1 202 ? 12.548 11.660 -14.317 1.00 85.62 202 ILE A C 1
ATOM 1547 O O . ILE A 1 202 ? 12.602 12.685 -14.996 1.00 85.62 202 ILE A O 1
ATOM 1551 N N . SER A 1 203 ? 13.401 11.433 -13.320 1.00 88.12 203 SER A N 1
ATOM 1552 C CA . SER A 1 203 ? 14.519 12.333 -13.040 1.00 88.12 203 SER A CA 1
ATOM 1553 C C . SER A 1 203 ? 15.564 12.299 -14.160 1.00 88.12 203 SER A C 1
ATOM 1555 O O . SER A 1 203 ? 15.783 11.262 -14.791 1.00 88.12 203 SER A O 1
ATOM 1557 N N . GLN A 1 204 ? 16.269 13.420 -14.355 1.00 87.44 204 GLN A N 1
ATOM 1558 C CA . GLN A 1 204 ? 17.382 13.501 -15.309 1.00 87.44 204 GLN A CA 1
ATOM 1559 C C . GLN A 1 204 ? 18.456 12.447 -15.007 1.00 87.44 204 GLN A C 1
ATOM 1561 O O . GLN A 1 204 ? 18.990 11.816 -15.910 1.00 87.44 204 GLN A O 1
ATOM 1566 N N . GLN A 1 205 ? 18.710 12.186 -13.723 1.00 88.69 205 GLN A N 1
ATOM 1567 C CA . GLN A 1 205 ? 19.660 11.165 -13.294 1.00 88.69 205 GLN A CA 1
ATOM 1568 C C . GLN A 1 205 ? 19.249 9.755 -13.747 1.00 88.69 205 GLN A C 1
ATOM 1570 O O . GLN A 1 205 ? 20.088 9.019 -14.270 1.00 88.69 205 GLN A O 1
ATOM 1575 N N . THR A 1 206 ? 17.981 9.368 -13.560 1.00 88.81 206 THR A N 1
ATOM 1576 C CA . THR A 1 206 ? 17.469 8.074 -14.041 1.00 88.81 206 THR A CA 1
ATOM 1577 C C . THR A 1 206 ? 17.575 7.995 -15.562 1.00 88.81 206 THR A C 1
ATOM 1579 O O . THR A 1 206 ? 18.066 6.997 -16.088 1.00 88.81 206 THR A O 1
ATOM 1582 N N . HIS A 1 207 ? 17.180 9.061 -16.260 1.00 88.31 207 HIS A N 1
ATOM 1583 C CA . HIS A 1 207 ? 17.250 9.150 -17.716 1.00 88.31 207 HIS A CA 1
ATOM 1584 C C . HIS A 1 207 ? 18.681 8.921 -18.241 1.00 88.31 207 HIS A C 1
ATOM 1586 O O . HIS A 1 207 ? 18.917 8.011 -19.038 1.00 88.31 207 HIS A O 1
ATOM 1592 N N . ASP A 1 208 ? 19.654 9.674 -17.727 1.00 87.75 208 ASP A N 1
ATOM 1593 C CA . ASP A 1 208 ? 21.053 9.607 -18.167 1.00 87.75 208 ASP A CA 1
ATOM 1594 C C . ASP A 1 208 ? 21.705 8.260 -17.825 1.00 87.75 208 ASP A C 1
ATOM 1596 O O . ASP A 1 208 ? 22.498 7.724 -18.606 1.00 87.75 208 ASP A O 1
ATOM 1600 N N . THR A 1 209 ? 21.341 7.675 -16.679 1.00 88.62 209 THR A N 1
ATOM 1601 C CA . THR A 1 209 ? 21.835 6.355 -16.258 1.00 88.62 209 THR A CA 1
ATOM 1602 C C . THR A 1 209 ? 21.365 5.260 -17.214 1.00 88.62 209 THR A C 1
ATOM 1604 O O . THR A 1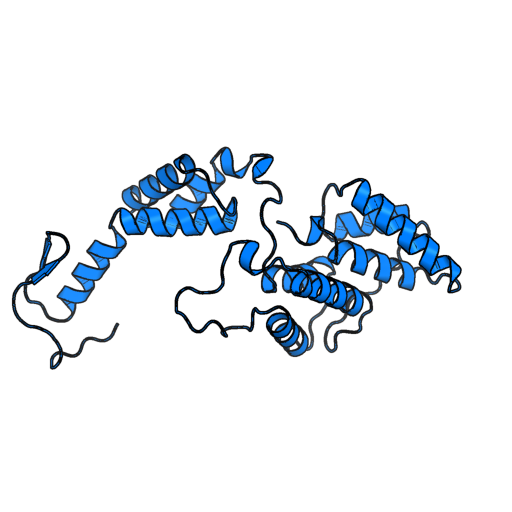 209 ? 22.166 4.413 -17.614 1.00 88.62 209 THR A O 1
ATOM 1607 N N . ILE A 1 210 ? 20.089 5.286 -17.616 1.00 86.94 210 ILE A N 1
ATOM 1608 C CA . ILE A 1 210 ? 19.533 4.317 -18.570 1.00 86.94 210 ILE A CA 1
ATOM 1609 C C . ILE A 1 210 ? 20.243 4.446 -19.918 1.00 86.94 210 ILE A C 1
ATOM 1611 O O . ILE A 1 210 ? 20.749 3.449 -20.431 1.00 86.94 210 ILE A O 1
ATOM 1615 N N . LEU A 1 211 ? 20.363 5.665 -20.455 1.00 85.56 211 LEU A N 1
ATOM 1616 C CA . LEU A 1 211 ? 21.033 5.891 -21.739 1.00 85.56 211 LEU A CA 1
ATOM 1617 C C . LEU A 1 211 ? 22.501 5.446 -21.721 1.00 85.56 211 LEU A C 1
ATOM 1619 O O . LEU A 1 211 ? 22.961 4.789 -22.657 1.00 85.56 211 LEU A O 1
ATOM 1623 N N . THR A 1 212 ? 23.227 5.732 -20.638 1.00 86.06 212 THR A N 1
ATOM 1624 C CA . THR A 1 212 ? 24.619 5.284 -20.469 1.00 86.06 212 THR A CA 1
ATOM 1625 C C . THR A 1 212 ? 24.717 3.757 -20.476 1.00 86.06 212 THR A C 1
ATOM 1627 O O . THR A 1 212 ? 25.613 3.183 -21.099 1.00 86.06 212 THR A O 1
ATOM 1630 N N . GLN A 1 213 ? 23.780 3.076 -19.813 1.00 83.00 213 GLN A N 1
ATOM 1631 C CA . GLN A 1 213 ? 23.775 1.618 -19.758 1.00 83.00 213 GLN A CA 1
ATOM 1632 C C . GLN A 1 213 ? 23.482 0.989 -21.127 1.00 83.00 213 GLN A C 1
ATOM 1634 O O . GLN A 1 213 ? 24.117 -0.005 -21.477 1.00 83.00 213 GLN A O 1
ATOM 1639 N N . LEU A 1 214 ? 22.598 1.585 -21.930 1.00 79.12 214 LEU A N 1
ATOM 1640 C CA . LEU A 1 214 ? 22.310 1.119 -23.294 1.00 79.12 214 LEU A CA 1
ATOM 1641 C C . LEU A 1 214 ? 23.517 1.255 -24.220 1.00 79.12 214 LEU A C 1
ATOM 1643 O O . LEU A 1 214 ? 23.855 0.310 -24.931 1.00 79.12 214 LEU A O 1
ATOM 1647 N N . GLN A 1 215 ? 24.237 2.379 -24.150 1.00 76.50 215 GLN A N 1
ATOM 1648 C CA . GLN A 1 215 ? 25.473 2.563 -24.920 1.00 76.50 215 GLN A CA 1
ATOM 1649 C C . GLN A 1 215 ? 26.512 1.474 -24.611 1.00 76.50 215 GLN A C 1
ATOM 1651 O O . GLN A 1 215 ? 27.231 1.025 -25.505 1.00 76.50 215 GLN A O 1
ATOM 1656 N N . ASN A 1 216 ? 26.583 1.020 -23.356 1.00 73.50 216 ASN A N 1
ATOM 1657 C CA . ASN A 1 216 ? 27.478 -0.065 -22.956 1.00 73.50 216 ASN A CA 1
ATOM 1658 C C . ASN A 1 216 ? 27.022 -1.435 -23.484 1.00 73.50 216 ASN A C 1
ATOM 1660 O O . ASN A 1 216 ? 27.870 -2.237 -23.879 1.00 73.50 216 ASN A O 1
ATOM 1664 N N . VAL A 1 217 ? 25.712 -1.697 -23.529 1.00 69.31 217 VAL A N 1
ATOM 1665 C CA . VAL A 1 217 ? 25.140 -2.941 -24.078 1.00 69.31 217 VAL A CA 1
ATOM 1666 C C . VAL A 1 217 ? 25.358 -3.024 -25.594 1.00 69.31 217 VAL A C 1
ATOM 1668 O O . VAL A 1 217 ? 25.819 -4.057 -26.086 1.00 69.31 217 VAL A O 1
ATOM 1671 N N . ASN A 1 218 ? 25.156 -1.920 -26.318 1.00 63.59 218 ASN A N 1
ATOM 1672 C CA . ASN A 1 218 ? 25.327 -1.854 -27.776 1.00 63.59 218 ASN A CA 1
ATOM 1673 C C . ASN A 1 218 ? 26.781 -2.050 -28.227 1.00 63.59 218 ASN A C 1
ATOM 1675 O O . ASN A 1 218 ? 27.034 -2.502 -29.341 1.00 63.59 218 ASN A O 1
ATOM 1679 N N . ARG A 1 219 ? 27.762 -1.786 -27.355 1.00 58.22 219 ARG A N 1
ATOM 1680 C CA . ARG A 1 219 ? 29.177 -2.102 -27.625 1.00 58.22 219 ARG A CA 1
ATOM 1681 C C . ARG A 1 219 ? 29.489 -3.601 -27.584 1.00 58.22 219 ARG A C 1
ATOM 1683 O O . ARG A 1 219 ? 30.538 -3.997 -28.084 1.00 58.22 219 ARG A O 1
ATOM 1690 N N . GLN A 1 220 ? 28.635 -4.427 -26.976 1.00 57.31 220 GLN A N 1
ATOM 1691 C CA . GLN A 1 220 ? 28.920 -5.846 -26.726 1.00 57.31 220 GLN A CA 1
ATOM 1692 C C . GLN A 1 220 ? 28.183 -6.815 -27.667 1.00 57.31 220 GLN A C 1
ATOM 1694 O O . GLN A 1 220 ? 28.606 -7.967 -27.771 1.00 57.31 220 GLN A O 1
ATOM 1699 N N . LYS A 1 221 ? 27.119 -6.392 -28.369 1.00 53.81 221 LYS A N 1
ATOM 1700 C CA . LYS A 1 221 ? 26.358 -7.220 -29.328 1.00 53.81 221 LYS A CA 1
ATOM 1701 C C . LYS A 1 221 ? 25.808 -6.376 -30.483 1.00 53.81 221 LYS A C 1
ATOM 1703 O O . LYS A 1 221 ? 25.412 -5.239 -30.268 1.00 53.81 221 LYS A O 1
ATOM 1708 N N . ALA A 1 222 ? 25.763 -6.947 -31.693 1.00 47.44 222 ALA A N 1
ATOM 1709 C CA . ALA A 1 222 ? 25.062 -6.349 -32.831 1.00 47.44 222 ALA A CA 1
ATOM 1710 C C . ALA A 1 222 ? 23.582 -6.132 -32.457 1.00 47.44 222 ALA A C 1
ATOM 1712 O O . ALA A 1 222 ? 22.918 -7.081 -32.045 1.00 47.44 222 ALA A O 1
ATOM 1713 N N . SER A 1 223 ? 23.135 -4.876 -32.525 1.00 56.31 223 SER A N 1
ATOM 1714 C CA . SER A 1 223 ? 21.849 -4.378 -32.024 1.00 56.31 223 SER A CA 1
ATOM 1715 C C . SER A 1 223 ? 20.660 -5.099 -32.673 1.00 56.31 223 SER A C 1
ATOM 1717 O O . SER A 1 223 ? 20.449 -5.021 -33.882 1.00 56.31 223 SER A O 1
ATOM 1719 N N . ASP A 1 224 ? 19.908 -5.831 -31.851 1.00 66.56 224 ASP A N 1
ATOM 1720 C CA . ASP A 1 224 ? 18.528 -6.225 -32.125 1.00 66.56 224 ASP A CA 1
ATOM 1721 C C . ASP A 1 224 ? 17.639 -5.264 -31.328 1.00 66.56 224 ASP A C 1
ATOM 1723 O O . ASP A 1 224 ? 17.691 -5.259 -30.092 1.00 66.56 224 ASP A O 1
ATOM 1727 N N . ASN A 1 225 ? 16.843 -4.447 -32.024 1.00 66.94 225 ASN A N 1
ATOM 1728 C CA . ASN A 1 225 ? 15.972 -3.432 -31.420 1.00 66.94 225 ASN A CA 1
ATOM 1729 C C . ASN A 1 225 ? 15.045 -4.025 -30.339 1.00 66.94 225 ASN A C 1
ATOM 1731 O O . ASN A 1 225 ? 14.727 -3.351 -29.357 1.00 66.94 225 ASN A O 1
ATOM 1735 N N . GLY A 1 226 ? 14.644 -5.298 -30.472 1.00 69.75 226 GLY A N 1
ATOM 1736 C CA . GLY A 1 226 ? 13.828 -5.982 -29.465 1.00 69.75 226 GLY A CA 1
ATOM 1737 C C . GLY A 1 226 ? 14.581 -6.241 -28.155 1.00 69.75 226 GLY A C 1
ATOM 1738 O O . GLY A 1 226 ? 14.007 -6.134 -27.070 1.00 69.75 226 GLY A O 1
ATOM 1739 N N . HIS A 1 227 ? 15.883 -6.530 -28.225 1.00 77.44 227 HIS A N 1
ATOM 1740 C CA . HIS A 1 227 ? 16.709 -6.741 -27.036 1.00 77.44 227 HIS A CA 1
ATOM 1741 C C . HIS A 1 227 ? 16.959 -5.434 -26.276 1.00 77.44 227 HIS A C 1
ATOM 1743 O O . HIS A 1 227 ? 16.921 -5.424 -25.044 1.00 77.44 227 HIS A O 1
ATOM 1749 N N . GLU A 1 228 ? 17.173 -4.329 -26.995 1.00 77.19 228 GLU A N 1
ATOM 1750 C CA . GLU A 1 228 ? 17.336 -3.007 -26.383 1.00 77.19 228 GLU A CA 1
ATOM 1751 C C . GLU A 1 228 ? 16.079 -2.598 -25.609 1.00 77.19 228 GLU A C 1
ATOM 1753 O O . GLU A 1 228 ? 16.176 -2.248 -24.431 1.00 77.19 228 GLU A O 1
ATOM 1758 N N . ALA A 1 229 ? 14.895 -2.742 -26.211 1.00 80.69 229 ALA A N 1
ATOM 1759 C CA . ALA A 1 229 ? 13.625 -2.425 -25.558 1.00 80.69 229 ALA A CA 1
ATOM 1760 C C . ALA A 1 229 ? 13.419 -3.212 -24.246 1.00 80.69 229 ALA A C 1
ATOM 1762 O O . ALA A 1 229 ? 13.028 -2.630 -23.233 1.00 80.69 229 ALA A O 1
ATOM 1763 N N . GLN A 1 230 ? 13.766 -4.505 -24.216 1.00 84.81 230 GLN A N 1
ATOM 1764 C CA . GLN A 1 230 ? 13.688 -5.337 -23.002 1.00 84.81 230 GLN A CA 1
ATOM 1765 C C . GLN A 1 230 ? 14.636 -4.867 -21.891 1.00 84.81 230 GLN A C 1
ATOM 1767 O O . GLN A 1 230 ? 14.298 -4.930 -20.702 1.00 84.81 230 GLN A O 1
ATOM 1772 N N . VAL A 1 231 ? 15.837 -4.409 -22.255 1.00 86.31 231 VAL A N 1
ATOM 1773 C CA . VAL A 1 231 ? 16.798 -3.862 -21.288 1.00 86.31 231 VAL A CA 1
ATOM 1774 C C . VAL A 1 231 ? 16.284 -2.535 -20.734 1.00 86.31 231 VAL A C 1
ATOM 1776 O O . VAL A 1 231 ? 16.297 -2.355 -19.515 1.00 86.31 231 VAL A O 1
ATOM 1779 N N . ILE A 1 232 ? 15.776 -1.640 -21.589 1.00 88.00 232 ILE A N 1
ATOM 1780 C CA . ILE A 1 232 ? 15.173 -0.368 -21.161 1.00 88.00 232 ILE A CA 1
ATOM 1781 C C . ILE A 1 232 ? 14.013 -0.624 -20.201 1.00 88.00 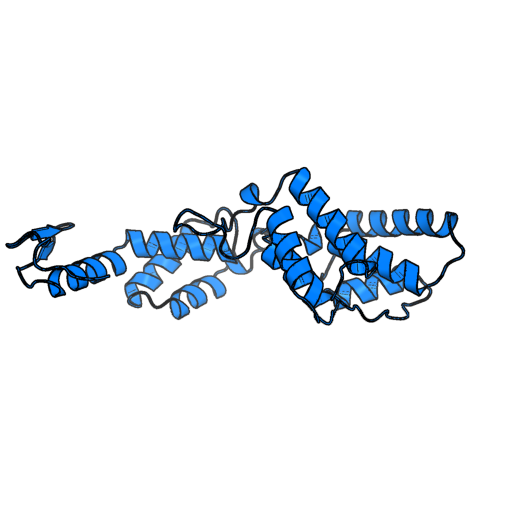232 ILE A C 1
ATOM 1783 O O . ILE A 1 232 ? 13.977 -0.034 -19.121 1.00 88.00 232 ILE A O 1
ATOM 1787 N N . GLU A 1 233 ? 13.096 -1.527 -20.552 1.00 89.44 233 GLU A N 1
ATOM 1788 C CA . GLU A 1 233 ? 11.939 -1.862 -19.720 1.00 89.44 233 GLU A CA 1
ATOM 1789 C C . GLU A 1 233 ? 12.378 -2.403 -18.350 1.00 89.44 233 GLU A C 1
ATOM 1791 O O . GLU A 1 233 ? 11.901 -1.936 -17.316 1.00 89.44 233 GLU A O 1
ATOM 1796 N N . GLY A 1 234 ? 13.363 -3.306 -18.314 1.00 91.38 234 GLY A N 1
ATOM 1797 C CA . GLY A 1 234 ? 13.908 -3.841 -17.064 1.00 91.38 234 GLY A CA 1
ATOM 1798 C C . GLY A 1 234 ? 14.558 -2.771 -16.179 1.00 91.38 234 GLY A C 1
ATOM 1799 O O . GLY A 1 234 ? 14.366 -2.770 -14.960 1.00 91.38 234 GLY A O 1
ATOM 1800 N N . LEU A 1 235 ? 15.290 -1.825 -16.775 1.00 91.81 235 LEU A N 1
ATOM 1801 C CA . LEU A 1 235 ? 15.900 -0.708 -16.048 1.00 91.81 235 LEU A CA 1
ATOM 1802 C C . LEU A 1 235 ? 14.850 0.296 -15.548 1.00 91.81 235 LEU A C 1
ATOM 1804 O O . LEU A 1 235 ? 14.946 0.760 -14.410 1.00 91.81 235 LEU A O 1
ATOM 1808 N N . LEU A 1 236 ? 13.818 0.584 -16.346 1.00 93.06 236 LEU A N 1
ATOM 1809 C CA . LEU A 1 236 ? 12.691 1.429 -15.944 1.00 93.06 236 LEU A CA 1
ATOM 1810 C C . LEU A 1 236 ? 11.917 0.813 -14.777 1.00 93.06 236 LEU A C 1
ATOM 1812 O O . LEU A 1 236 ? 11.648 1.509 -13.799 1.00 93.06 236 LEU A O 1
ATOM 1816 N N . LEU A 1 237 ? 11.618 -0.486 -14.825 1.00 94.12 237 LEU A N 1
ATOM 1817 C CA . LEU A 1 237 ? 10.997 -1.205 -13.710 1.00 94.12 237 LEU A CA 1
ATOM 1818 C C . LEU A 1 237 ? 11.888 -1.184 -12.454 1.00 94.12 237 LEU A C 1
ATOM 1820 O O . LEU A 1 237 ? 11.387 -1.097 -11.334 1.00 94.12 237 LEU A O 1
ATOM 1824 N N . GLY A 1 238 ? 13.213 -1.225 -12.615 1.00 92.12 238 GLY A N 1
ATOM 1825 C CA . GLY A 1 238 ? 14.174 -1.112 -11.515 1.00 92.12 238 GLY A CA 1
ATOM 1826 C C . GLY A 1 238 ? 14.330 0.300 -10.929 1.00 92.12 238 GLY A C 1
ATOM 1827 O O . GLY A 1 238 ? 14.866 0.436 -9.825 1.00 92.12 238 GLY A O 1
ATOM 1828 N N . SER A 1 239 ? 13.861 1.340 -11.624 1.00 92.81 239 SER A N 1
ATOM 1829 C CA . SER A 1 239 ? 14.101 2.745 -11.269 1.00 92.81 239 SER A CA 1
ATOM 1830 C C . SER A 1 239 ? 13.430 3.183 -9.955 1.00 92.81 239 SER A C 1
ATOM 1832 O O . SER A 1 239 ? 12.376 2.651 -9.580 1.00 92.81 239 SER A O 1
ATOM 1834 N N . PRO A 1 240 ? 13.979 4.194 -9.248 1.00 91.38 240 PRO A N 1
ATOM 1835 C CA . PRO A 1 240 ? 13.328 4.791 -8.08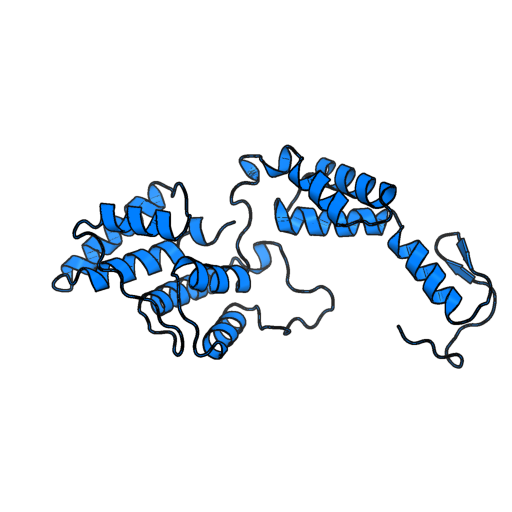0 1.00 91.38 240 PRO A CA 1
ATOM 1836 C C . PRO A 1 240 ? 11.892 5.259 -8.353 1.00 91.38 240 PRO A C 1
ATOM 1838 O O . PRO A 1 240 ? 11.021 5.121 -7.492 1.00 91.38 240 PRO A O 1
ATOM 1841 N N . GLU A 1 241 ? 11.637 5.784 -9.549 1.00 92.50 241 GLU A N 1
ATOM 1842 C CA . GLU A 1 241 ? 10.337 6.289 -9.981 1.00 92.50 241 GLU A CA 1
ATOM 1843 C C . GLU A 1 241 ? 9.297 5.177 -10.103 1.00 92.50 241 GLU A C 1
ATOM 1845 O O . GLU A 1 241 ? 8.160 5.361 -9.665 1.00 92.50 241 GLU A O 1
ATOM 1850 N N . PHE A 1 242 ? 9.681 4.007 -10.626 1.00 93.94 242 PHE A N 1
ATOM 1851 C CA . PHE A 1 242 ? 8.785 2.855 -10.667 1.00 93.94 242 PHE A CA 1
ATOM 1852 C C . PHE A 1 242 ? 8.617 2.207 -9.291 1.00 93.94 242 PHE A C 1
ATOM 1854 O O . PHE A 1 242 ? 7.548 1.684 -8.979 1.00 93.94 242 PHE A O 1
ATOM 1861 N N . GLN A 1 243 ? 9.634 2.2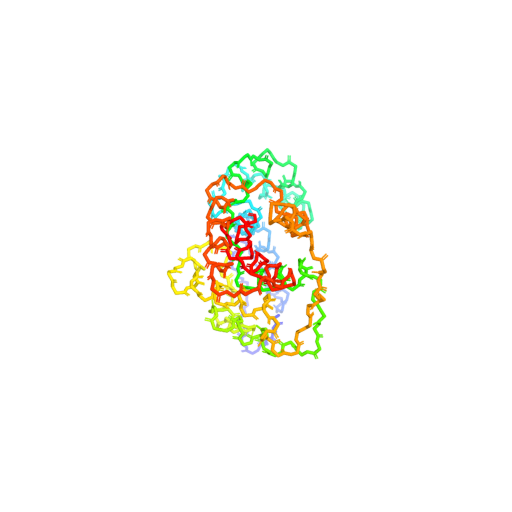37 -8.432 1.00 93.00 243 GLN A N 1
ATOM 1862 C CA . GLN A 1 243 ? 9.532 1.661 -7.088 1.00 93.00 243 GLN A CA 1
ATOM 1863 C C . GLN A 1 243 ? 8.632 2.468 -6.144 1.00 93.00 243 GLN A C 1
ATOM 1865 O O . GLN A 1 243 ? 8.203 1.934 -5.115 1.00 93.00 243 GLN A O 1
ATOM 1870 N N . ARG A 1 244 ? 8.322 3.721 -6.484 1.00 92.94 244 ARG A N 1
ATOM 1871 C CA . ARG A 1 244 ? 7.494 4.623 -5.679 1.00 92.94 244 ARG A CA 1
ATOM 1872 C C . ARG A 1 244 ? 6.060 4.737 -6.205 1.00 92.94 244 ARG A C 1
ATOM 1874 O O . ARG A 1 244 ? 5.773 4.394 -7.352 1.00 92.94 244 ARG A O 1
ATOM 1881 N N . ARG A 1 245 ? 5.148 5.176 -5.341 1.00 90.50 245 ARG A N 1
ATOM 1882 C CA . ARG A 1 245 ? 3.745 5.487 -5.652 1.00 90.50 245 ARG A CA 1
ATOM 1883 C C . ARG A 1 245 ? 3.256 6.682 -4.849 1.00 90.50 245 ARG A C 1
ATOM 1885 O O . ARG A 1 245 ? 3.855 6.944 -3.780 1.00 90.50 245 ARG A O 1
#